Protein AF-A0A0G1XVC8-F1 (afdb_monomer)

Organism: NCBI:txid1618986

pLDDT: mean 87.15, std 9.68, range [51.72, 97.44]

Structure (mmCIF, N/CA/C/O backbone):
data_AF-A0A0G1XVC8-F1
#
_entry.id   AF-A0A0G1XVC8-F1
#
loop_
_atom_site.group_PDB
_atom_site.id
_atom_site.type_symbol
_atom_site.label_atom_id
_atom_site.label_alt_id
_atom_site.label_comp_id
_atom_site.label_asym_id
_atom_site.label_entity_id
_atom_site.label_seq_id
_atom_site.pdbx_PDB_ins_code
_atom_site.Cartn_x
_atom_site.Cartn_y
_atom_site.Cartn_z
_atom_site.occupancy
_atom_site.B_iso_or_equiv
_atom_site.auth_seq_id
_atom_site.auth_comp_id
_atom_site.auth_asym_id
_atom_site.auth_atom_id
_atom_site.pdbx_PDB_model_num
ATOM 1 N N . MET A 1 1 ? -41.788 -0.280 25.433 1.00 76.94 1 MET A N 1
ATOM 2 C CA . MET A 1 1 ? -40.653 -1.194 25.712 1.00 76.94 1 MET A CA 1
ATOM 3 C C . MET A 1 1 ? -39.813 -1.487 24.468 1.00 76.94 1 MET A C 1
ATOM 5 O O . MET A 1 1 ? -38.602 -1.348 24.555 1.00 76.94 1 MET A O 1
ATOM 9 N N . ALA A 1 2 ? -40.410 -1.803 23.311 1.00 86.81 2 ALA A N 1
ATOM 10 C CA . ALA A 1 2 ? -39.658 -2.108 22.084 1.00 86.81 2 ALA A CA 1
ATOM 11 C C . ALA A 1 2 ? -38.716 -0.979 21.599 1.00 86.81 2 ALA A C 1
ATOM 13 O O . ALA A 1 2 ? -37.582 -1.254 21.221 1.00 86.81 2 ALA A O 1
ATOM 14 N N . SER A 1 3 ? -39.138 0.288 21.669 1.00 89.56 3 SER A N 1
ATOM 15 C CA . SER A 1 3 ? -38.320 1.440 21.244 1.00 89.56 3 SER A CA 1
ATOM 16 C C . SER A 1 3 ? -37.049 1.632 22.078 1.00 89.56 3 SER A C 1
ATOM 18 O O . SER A 1 3 ? -35.993 1.941 21.534 1.00 89.56 3 SER A O 1
ATOM 20 N N . LEU A 1 4 ? -37.130 1.400 23.391 1.00 92.94 4 LEU A N 1
ATOM 21 C CA . LEU A 1 4 ? -35.986 1.511 24.297 1.00 92.94 4 LEU A CA 1
ATOM 22 C C . LEU A 1 4 ? -34.984 0.372 24.071 1.00 92.94 4 LEU A C 1
ATOM 24 O O . LEU A 1 4 ? -33.784 0.620 24.009 1.00 92.94 4 LEU A O 1
ATOM 28 N N . ALA A 1 5 ? -35.473 -0.854 23.865 1.00 93.44 5 ALA A N 1
ATOM 29 C CA . ALA A 1 5 ? -34.624 -1.994 23.523 1.00 93.44 5 ALA A CA 1
ATOM 30 C C . ALA A 1 5 ? -33.879 -1.776 22.194 1.00 93.44 5 ALA A C 1
ATOM 32 O O . ALA A 1 5 ? -32.680 -2.036 22.111 1.00 93.44 5 ALA A O 1
ATOM 33 N N . LEU A 1 6 ? -34.567 -1.236 21.181 1.00 95.06 6 LEU A N 1
ATOM 34 C CA . LEU A 1 6 ? -33.961 -0.914 19.888 1.00 95.06 6 LEU A CA 1
ATOM 35 C C . LEU A 1 6 ? -32.867 0.157 20.024 1.00 95.06 6 LEU A C 1
ATOM 37 O O . LEU A 1 6 ? -31.786 0.009 19.461 1.00 95.06 6 LEU A O 1
ATOM 41 N N . GLY A 1 7 ? -33.128 1.209 20.807 1.00 95.31 7 GLY A N 1
ATOM 42 C CA . GLY A 1 7 ? -32.154 2.270 21.060 1.00 95.31 7 GLY A CA 1
ATOM 43 C C . GLY A 1 7 ? -30.894 1.753 21.756 1.00 95.31 7 GLY A C 1
ATOM 44 O O . GLY A 1 7 ? -29.783 2.044 21.319 1.00 95.31 7 GLY A O 1
ATOM 45 N N . VAL A 1 8 ? -31.056 0.923 22.791 1.00 93.62 8 VAL A N 1
ATOM 46 C CA . VAL A 1 8 ? -29.924 0.293 23.488 1.00 93.62 8 VAL A CA 1
ATOM 47 C C . VAL A 1 8 ? -29.127 -0.602 22.538 1.00 93.62 8 VAL A C 1
ATOM 49 O O . VAL A 1 8 ? -27.903 -0.497 22.490 1.00 93.62 8 VAL A O 1
ATOM 52 N N . ALA A 1 9 ? -29.797 -1.433 21.734 1.00 93.00 9 ALA A N 1
ATOM 53 C CA . ALA A 1 9 ? -29.130 -2.288 20.754 1.00 93.00 9 ALA A CA 1
ATOM 54 C C . ALA A 1 9 ? -28.323 -1.476 19.725 1.00 93.00 9 ALA A C 1
ATOM 56 O O . ALA A 1 9 ? -27.189 -1.836 19.411 1.00 93.00 9 ALA A O 1
ATOM 57 N N . PHE A 1 10 ? -28.869 -0.353 19.250 1.00 94.81 10 PHE A N 1
ATOM 58 C CA . PHE A 1 10 ? -28.176 0.538 18.321 1.00 94.81 10 PHE A CA 1
ATOM 59 C C . PHE A 1 10 ? -26.918 1.162 18.940 1.00 94.81 10 PHE A C 1
ATOM 61 O O . PHE A 1 10 ? -25.859 1.159 18.315 1.00 94.81 10 PHE A O 1
ATOM 68 N N . VAL A 1 11 ? -27.000 1.642 20.186 1.00 92.69 11 VAL A N 1
ATOM 69 C CA . VAL A 1 11 ? -25.840 2.204 20.899 1.00 92.69 11 VAL A CA 1
ATOM 70 C C . VAL A 1 11 ? -24.762 1.142 21.114 1.00 92.69 11 VAL A C 1
ATOM 72 O O . VAL A 1 11 ? -23.591 1.400 20.844 1.00 92.69 11 VAL A O 1
ATOM 75 N N . LEU A 1 12 ? -25.141 -0.067 21.540 1.00 91.81 12 LEU A N 1
ATOM 76 C CA . LEU A 1 12 ? -24.198 -1.176 21.706 1.00 91.81 12 LEU A CA 1
ATOM 77 C C . LEU A 1 12 ? -23.519 -1.543 20.379 1.00 91.81 12 LEU A C 1
ATOM 79 O O . LEU A 1 12 ? -22.305 -1.744 20.346 1.00 91.81 12 LEU A O 1
ATOM 83 N N . TRP A 1 13 ? -24.273 -1.570 19.278 1.00 92.50 13 TRP A N 1
ATOM 84 C CA . TRP A 1 13 ? -23.734 -1.810 17.938 1.00 92.50 13 TRP A CA 1
ATOM 85 C C . TRP A 1 13 ? -22.768 -0.706 17.480 1.00 92.50 13 TRP A C 1
ATOM 87 O O . TRP A 1 13 ? -21.710 -1.005 16.917 1.00 92.50 13 TRP A O 1
ATOM 97 N N . ALA A 1 14 ? -23.086 0.561 17.759 1.00 89.56 14 ALA A N 1
ATOM 98 C CA . ALA A 1 14 ? -22.220 1.694 17.444 1.00 89.56 14 ALA A CA 1
ATOM 99 C C . ALA A 1 14 ? -20.913 1.646 18.255 1.00 89.56 14 ALA A C 1
ATOM 101 O O . ALA A 1 14 ? -19.829 1.731 17.676 1.00 89.56 14 ALA A O 1
ATOM 102 N N . LEU A 1 15 ? -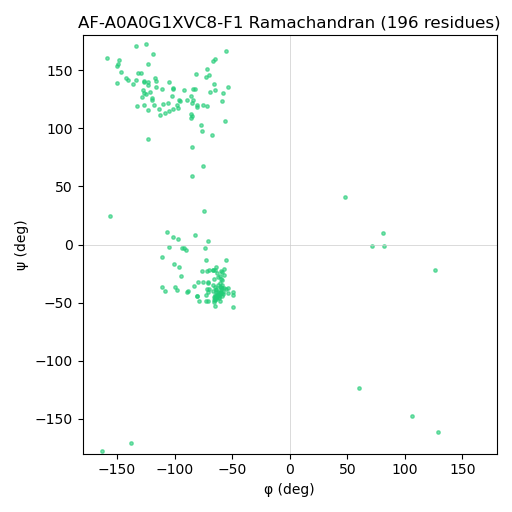20.997 1.421 19.572 1.00 88.75 15 LEU A N 1
ATOM 103 C CA . LEU A 1 15 ? -19.827 1.277 20.448 1.00 88.75 15 LEU A CA 1
ATOM 104 C C . LEU A 1 15 ? -18.945 0.098 20.023 1.00 88.75 15 LEU A C 1
ATOM 106 O O . LEU A 1 15 ? -17.725 0.237 19.957 1.00 88.75 15 LEU A O 1
ATOM 110 N N . TRP A 1 16 ? -19.551 -1.040 19.672 1.00 87.38 16 TRP A N 1
ATOM 111 C CA . TRP A 1 16 ? -18.834 -2.200 19.141 1.00 87.38 16 TRP A CA 1
ATOM 112 C C . TRP A 1 16 ? -18.110 -1.876 17.828 1.00 87.38 16 TRP A C 1
ATOM 114 O O . TRP A 1 16 ? -16.960 -2.268 17.628 1.00 87.38 16 TRP A O 1
ATOM 124 N N . SER A 1 17 ? -18.772 -1.152 16.923 1.00 86.19 17 SER A N 1
ATOM 125 C CA . SER A 1 17 ? -18.200 -0.773 15.627 1.00 86.19 17 SER A CA 1
ATOM 126 C C . SER A 1 17 ? -17.008 0.167 15.791 1.00 86.19 17 SER A C 1
ATOM 128 O O . SER A 1 17 ? -15.970 -0.074 15.181 1.00 86.19 17 SER A O 1
ATOM 130 N N . VAL A 1 18 ? -17.115 1.167 16.673 1.00 87.19 18 VAL A N 1
ATOM 131 C CA . VAL A 1 18 ? -16.007 2.074 17.011 1.00 87.19 18 VAL A CA 1
ATOM 132 C C . VAL A 1 18 ? -14.861 1.311 17.679 1.00 87.19 18 VAL A C 1
ATOM 134 O O . VAL A 1 18 ? -13.717 1.443 17.247 1.00 87.19 18 VAL A O 1
ATOM 137 N N . ALA A 1 19 ? -15.142 0.453 18.664 1.00 86.50 19 ALA A N 1
ATOM 138 C CA . ALA A 1 19 ? -14.111 -0.337 19.341 1.00 86.50 19 ALA A CA 1
ATOM 139 C C . ALA A 1 19 ? -13.328 -1.244 18.374 1.00 86.50 19 ALA A C 1
ATOM 141 O O . ALA A 1 19 ? -12.114 -1.385 18.514 1.00 86.50 19 ALA A O 1
ATOM 142 N N . ALA A 1 20 ? -13.998 -1.817 17.369 1.00 85.88 20 ALA A N 1
ATOM 143 C CA . ALA A 1 20 ? -13.371 -2.692 16.377 1.00 85.88 20 ALA A CA 1
ATOM 144 C C . ALA A 1 20 ? -12.357 -1.972 15.463 1.00 85.88 20 ALA A C 1
ATOM 146 O O . ALA A 1 20 ? -11.477 -2.626 14.906 1.00 85.88 20 ALA A O 1
ATOM 147 N N . THR A 1 21 ? -12.451 -0.645 15.316 1.00 85.81 21 THR A N 1
ATOM 148 C CA . THR A 1 21 ? -11.480 0.143 14.528 1.00 85.81 21 THR A CA 1
ATOM 149 C C . THR A 1 21 ? -10.147 0.360 15.246 1.00 85.81 21 THR A C 1
ATOM 151 O O . THR A 1 21 ? -9.138 0.612 14.592 1.00 85.81 21 THR A O 1
ATOM 154 N N . GLY A 1 22 ? -10.122 0.263 16.580 1.00 85.62 22 GLY A N 1
ATOM 155 C CA . GLY A 1 22 ? -8.926 0.500 17.394 1.00 85.62 22 GLY A CA 1
ATOM 156 C C . GLY A 1 22 ? -8.606 1.967 17.699 1.00 85.62 22 GLY A C 1
ATOM 157 O O . GLY A 1 22 ? -7.657 2.211 18.439 1.00 85.62 22 GLY A O 1
ATOM 158 N N . PHE A 1 23 ? -9.387 2.936 17.200 1.00 86.88 23 PHE A N 1
ATOM 159 C CA . PHE A 1 23 ? -9.173 4.363 17.501 1.00 86.88 23 PHE A CA 1
ATOM 160 C C . PHE A 1 23 ? -9.526 4.742 18.943 1.00 86.88 23 PHE A C 1
ATOM 162 O O . PHE A 1 23 ? -8.896 5.617 19.527 1.00 86.88 23 PHE A O 1
ATOM 169 N N . VAL A 1 24 ? -10.531 4.087 19.532 1.00 86.81 24 VAL A N 1
ATOM 170 C CA . VAL A 1 24 ? -10.987 4.360 20.902 1.00 86.81 24 VAL A CA 1
ATOM 171 C C . VAL A 1 24 ? -10.949 3.072 21.713 1.00 86.81 24 VAL A C 1
ATOM 173 O O . VAL A 1 24 ? -11.500 2.047 21.304 1.00 86.81 24 VAL A O 1
ATOM 176 N N . ARG A 1 25 ? -10.317 3.126 22.890 1.00 84.44 25 ARG A N 1
ATOM 177 C CA . ARG A 1 25 ? -10.312 2.014 23.845 1.00 84.44 25 ARG A CA 1
ATOM 178 C C . ARG A 1 25 ? -11.569 2.065 24.709 1.00 84.44 25 ARG A C 1
ATOM 180 O O . ARG A 1 25 ? -11.705 2.938 25.560 1.00 84.44 25 ARG A O 1
ATOM 187 N N . ILE A 1 26 ? -12.463 1.100 24.514 1.00 85.00 26 ILE A N 1
ATOM 188 C CA . ILE A 1 26 ? -13.642 0.883 25.352 1.00 85.00 26 ILE A CA 1
ATOM 189 C C . ILE A 1 26 ? -13.389 -0.387 26.176 1.00 85.00 26 ILE A C 1
ATOM 191 O O . ILE A 1 26 ? -13.319 -1.463 25.583 1.00 85.00 26 ILE A O 1
ATOM 195 N N . PRO A 1 27 ? -13.254 -0.309 27.514 1.00 79.81 27 PRO A N 1
ATOM 196 C CA . PRO A 1 27 ? -12.686 -1.381 28.343 1.00 79.81 27 PRO A CA 1
ATOM 197 C C . PRO A 1 27 ? -13.254 -2.787 28.101 1.00 79.81 27 PRO A C 1
ATOM 199 O O . PRO A 1 27 ? -12.499 -3.751 28.043 1.00 79.81 27 PRO A O 1
ATOM 202 N N . VAL A 1 28 ? -14.571 -2.908 27.916 1.00 84.19 28 VAL A N 1
ATOM 203 C CA . VAL A 1 28 ? -15.239 -4.206 27.721 1.00 84.19 28 VAL A CA 1
ATOM 204 C C . VAL A 1 28 ? -15.270 -4.622 26.246 1.00 84.19 28 VAL A C 1
ATOM 206 O O . VAL A 1 28 ? -15.053 -5.786 25.921 1.00 84.19 28 VAL A O 1
ATOM 209 N N . PHE A 1 29 ? -15.514 -3.682 25.330 1.00 81.75 29 PHE A N 1
ATOM 210 C CA . PHE A 1 29 ? -15.697 -3.999 23.910 1.00 81.75 29 PHE A CA 1
ATOM 211 C C . PHE A 1 29 ? -14.385 -4.145 23.150 1.00 81.75 29 PHE A C 1
ATOM 213 O O . PHE A 1 29 ? -14.291 -5.002 22.278 1.00 81.75 29 PHE A O 1
ATOM 220 N N . SER A 1 30 ? -13.359 -3.359 23.477 1.00 79.88 30 SER A N 1
ATOM 221 C CA . SER A 1 30 ? -12.073 -3.433 22.783 1.00 79.88 30 SER A CA 1
ATOM 222 C C . SER A 1 30 ? -11.400 -4.787 22.992 1.00 79.88 30 SER A C 1
ATOM 224 O O . SER A 1 30 ? -10.893 -5.342 22.030 1.00 79.88 30 SER A O 1
ATOM 226 N N . ALA A 1 31 ? -11.467 -5.379 24.188 1.00 82.81 31 ALA A N 1
ATOM 227 C CA . ALA A 1 31 ? -10.874 -6.697 24.436 1.00 82.81 31 ALA A CA 1
ATOM 228 C C . ALA A 1 31 ? -11.493 -7.821 23.578 1.00 82.81 31 ALA A C 1
ATOM 230 O O . ALA A 1 31 ? -10.823 -8.803 23.274 1.00 82.81 31 ALA A O 1
ATOM 231 N N . LEU A 1 32 ? -12.764 -7.678 23.185 1.00 85.19 32 LEU A N 1
ATOM 232 C CA . LEU A 1 32 ? -13.502 -8.690 22.425 1.00 85.19 32 LEU A CA 1
ATOM 233 C C . LEU A 1 32 ? -13.522 -8.412 20.917 1.00 85.19 32 LEU A C 1
ATOM 235 O O . LEU A 1 32 ? -13.448 -9.338 20.112 1.00 85.19 32 LEU A O 1
ATOM 239 N N . ALA A 1 33 ? -13.666 -7.145 20.531 1.00 83.62 33 ALA A N 1
ATOM 240 C CA . ALA A 1 33 ? -13.895 -6.740 19.148 1.00 83.62 33 ALA A CA 1
ATOM 241 C C . ALA A 1 33 ? -12.605 -6.371 18.406 1.00 83.62 33 ALA A C 1
ATOM 243 O O . ALA A 1 33 ? -12.551 -6.471 17.177 1.00 83.62 33 ALA A O 1
ATOM 244 N N . PHE A 1 34 ? -11.581 -5.913 19.130 1.00 87.25 34 PHE A N 1
ATOM 245 C CA . PHE A 1 34 ? -10.353 -5.423 18.526 1.00 87.25 34 PHE A CA 1
ATOM 246 C C . PHE A 1 34 ? -9.318 -6.539 18.392 1.00 87.25 34 PHE A C 1
ATOM 248 O O . PHE A 1 34 ? -9.029 -7.275 19.333 1.00 87.25 34 PHE A O 1
ATOM 255 N N . ARG A 1 35 ? -8.719 -6.625 17.205 1.00 87.25 35 ARG A N 1
ATOM 256 C CA . ARG A 1 35 ? -7.502 -7.393 16.951 1.00 87.25 35 ARG A CA 1
ATOM 257 C C . ARG A 1 35 ? -6.514 -6.447 16.303 1.00 87.25 35 ARG A C 1
ATOM 259 O O . ARG A 1 35 ? -6.887 -5.756 15.354 1.00 87.25 35 ARG A O 1
ATOM 266 N N . GLN A 1 36 ? -5.293 -6.417 16.828 1.00 89.94 36 GLN A N 1
ATOM 267 C CA . GLN A 1 36 ? -4.245 -5.589 16.256 1.00 89.94 36 GLN A CA 1
ATOM 268 C C . GLN A 1 36 ? -4.031 -6.017 14.801 1.00 89.94 36 GLN A C 1
ATOM 270 O O . GLN A 1 36 ? -3.823 -7.209 14.557 1.00 89.94 36 GLN A O 1
ATOM 275 N N . PRO A 1 37 ? -4.158 -5.093 13.837 1.00 92.56 37 PRO A N 1
ATOM 276 C CA . PRO A 1 37 ? -3.892 -5.425 12.454 1.00 92.56 37 PRO A CA 1
ATOM 277 C C . PRO A 1 37 ? -2.406 -5.741 12.307 1.00 92.56 37 PRO A C 1
ATOM 279 O O . PRO A 1 37 ? -1.550 -5.069 12.884 1.00 92.56 37 PRO A O 1
ATOM 282 N N . ALA A 1 38 ? -2.132 -6.775 11.532 1.00 93.94 38 ALA A N 1
ATOM 283 C CA . ALA A 1 38 ? -0.803 -7.164 11.112 1.00 93.94 38 ALA A CA 1
ATOM 284 C C . ALA A 1 38 ? -0.844 -7.328 9.590 1.00 93.94 38 ALA A C 1
ATOM 286 O O . ALA A 1 38 ? -1.902 -7.700 9.070 1.00 93.94 38 ALA A O 1
ATOM 287 N N . PRO A 1 39 ? 0.258 -7.031 8.890 1.00 94.25 39 PRO A N 1
ATOM 288 C CA . PRO A 1 39 ? 0.349 -7.335 7.473 1.00 94.25 39 PRO A CA 1
ATOM 289 C C . PRO A 1 39 ? 0.314 -8.848 7.239 1.00 94.25 39 PRO A C 1
ATOM 291 O O . PRO A 1 39 ? 0.651 -9.624 8.141 1.00 94.25 39 PRO A O 1
ATOM 294 N N . THR A 1 40 ? -0.030 -9.262 6.022 1.00 94.00 40 THR A N 1
ATOM 295 C CA . THR A 1 40 ? -0.063 -10.681 5.635 1.00 94.00 40 THR A CA 1
ATOM 296 C C . THR A 1 40 ? 1.292 -11.362 5.840 1.00 94.00 40 THR A C 1
ATOM 298 O O . THR A 1 40 ? 1.361 -12.504 6.296 1.00 94.00 40 THR A O 1
ATOM 301 N N . ARG A 1 41 ? 2.389 -10.647 5.567 1.00 94.94 41 ARG A N 1
ATOM 302 C CA . ARG A 1 41 ? 3.758 -11.053 5.915 1.00 94.94 41 ARG A CA 1
ATOM 303 C C . ARG A 1 41 ? 4.625 -9.839 6.207 1.00 94.94 41 ARG A C 1
ATOM 305 O O . ARG A 1 41 ? 4.302 -8.739 5.778 1.00 94.94 41 ARG A O 1
ATOM 312 N N . ILE A 1 42 ? 5.725 -10.023 6.929 1.00 95.44 42 ILE A N 1
ATOM 313 C CA . ILE A 1 42 ? 6.690 -8.948 7.189 1.00 95.44 42 ILE A CA 1
ATOM 314 C C . ILE A 1 42 ? 7.672 -8.886 6.020 1.00 95.44 42 ILE A C 1
ATOM 316 O O . ILE A 1 42 ? 8.265 -9.906 5.676 1.00 95.44 42 ILE A O 1
ATOM 320 N N . VAL A 1 43 ? 7.846 -7.696 5.444 1.00 93.94 43 VAL A N 1
ATOM 321 C CA . VAL A 1 43 ? 8.830 -7.444 4.386 1.00 93.94 43 VAL A CA 1
ATOM 322 C C . VAL A 1 43 ? 10.042 -6.757 5.005 1.00 93.94 43 VAL A C 1
ATOM 324 O O . VAL A 1 43 ? 9.954 -5.646 5.542 1.00 93.94 43 VAL A O 1
ATOM 327 N N . GLU A 1 44 ? 11.193 -7.421 4.949 1.00 89.62 44 GLU A N 1
ATOM 328 C CA . GLU A 1 44 ? 12.455 -6.828 5.377 1.00 89.62 44 GLU A CA 1
ATOM 329 C C . GLU A 1 44 ? 12.943 -5.877 4.285 1.00 89.62 44 GLU A C 1
ATOM 331 O O . GLU A 1 44 ? 13.477 -6.306 3.267 1.00 89.62 44 GLU A O 1
ATOM 336 N N . SER A 1 45 ? 12.778 -4.563 4.477 1.00 75.88 45 SER A N 1
ATOM 337 C CA . SER A 1 45 ? 13.433 -3.603 3.588 1.00 75.88 45 SER A CA 1
ATOM 338 C C . SER A 1 45 ? 14.940 -3.696 3.823 1.00 75.88 45 SER A C 1
ATOM 340 O O . SER A 1 45 ? 15.477 -3.077 4.748 1.00 75.88 45 SER A O 1
ATOM 342 N N . GLY A 1 46 ? 15.625 -4.508 3.022 1.00 71.31 46 GLY A N 1
ATOM 343 C CA . GLY A 1 46 ? 17.078 -4.506 2.977 1.00 71.31 46 GLY A CA 1
ATOM 344 C C . GLY A 1 46 ? 17.603 -3.098 2.682 1.00 71.31 46 GLY A C 1
ATOM 345 O O . GLY A 1 46 ? 16.866 -2.206 2.255 1.00 71.31 46 GLY A O 1
ATOM 346 N N . ASN A 1 47 ? 18.901 -2.886 2.885 1.00 69.56 47 ASN A N 1
ATOM 347 C CA . ASN A 1 47 ? 19.558 -1.630 2.525 1.00 69.56 47 ASN A CA 1
ATOM 348 C C . ASN A 1 47 ? 19.741 -1.580 0.994 1.00 69.56 47 ASN A C 1
ATOM 350 O O . ASN A 1 47 ? 20.847 -1.744 0.474 1.00 69.56 47 ASN A O 1
ATOM 354 N N . ILE A 1 48 ? 18.631 -1.483 0.258 1.00 75.06 48 ILE A N 1
ATOM 355 C CA . ILE A 1 48 ? 18.630 -1.530 -1.200 1.00 75.06 48 ILE A CA 1
ATOM 356 C C . ILE A 1 48 ? 19.024 -0.156 -1.715 1.00 75.06 48 ILE A C 1
ATOM 358 O O . ILE A 1 48 ? 18.347 0.845 -1.487 1.00 75.06 48 ILE A O 1
ATOM 362 N N . ASN A 1 49 ? 20.144 -0.116 -2.428 1.00 77.69 49 ASN A N 1
ATOM 363 C CA . ASN A 1 49 ? 20.528 1.057 -3.188 1.00 77.69 49 ASN A CA 1
ATOM 364 C C . ASN A 1 49 ? 19.662 1.102 -4.453 1.00 77.69 49 ASN A C 1
ATOM 366 O O . ASN A 1 49 ? 19.958 0.402 -5.422 1.00 77.69 49 ASN A O 1
ATOM 370 N N . LEU A 1 50 ? 18.589 1.897 -4.401 1.00 70.75 50 LEU A N 1
ATOM 371 C CA . LEU A 1 50 ? 17.620 2.055 -5.487 1.00 70.75 50 LEU A CA 1
ATOM 372 C C . LEU A 1 50 ? 18.317 2.335 -6.828 1.00 70.75 50 LEU A C 1
ATOM 374 O O . LEU A 1 50 ? 18.020 1.683 -7.822 1.00 70.75 50 LEU A O 1
ATOM 378 N N . ASN A 1 51 ? 19.323 3.214 -6.817 1.00 71.50 51 ASN A N 1
ATOM 379 C CA . ASN A 1 51 ? 20.056 3.616 -8.016 1.00 71.50 51 ASN A CA 1
ATOM 380 C C . ASN A 1 51 ? 20.785 2.432 -8.662 1.00 71.50 51 ASN A C 1
ATOM 382 O O . ASN A 1 51 ? 20.730 2.277 -9.873 1.00 71.50 51 ASN A O 1
ATOM 386 N N . ARG A 1 52 ? 21.400 1.538 -7.872 1.00 75.94 52 ARG A N 1
ATOM 387 C CA . ARG A 1 52 ? 22.056 0.337 -8.430 1.00 75.94 52 ARG A CA 1
ATOM 388 C C . ARG A 1 52 ? 21.066 -0.637 -9.055 1.00 75.94 52 ARG A C 1
ATOM 390 O O . ARG A 1 52 ? 21.408 -1.328 -10.008 1.00 75.94 52 ARG A O 1
ATOM 397 N N . TRP A 1 53 ? 19.874 -0.747 -8.474 1.00 74.94 53 TRP A N 1
ATOM 398 C CA . TRP A 1 53 ? 18.840 -1.622 -9.013 1.00 74.94 53 TRP A CA 1
ATOM 399 C C . TRP A 1 53 ? 18.294 -1.069 -10.340 1.00 74.94 53 TRP A C 1
ATOM 401 O O . TRP A 1 53 ? 18.129 -1.836 -11.284 1.00 74.94 53 TRP A O 1
ATOM 411 N N . ILE A 1 54 ? 18.141 0.255 -10.447 1.00 68.56 54 ILE A N 1
ATOM 412 C CA . ILE A 1 54 ? 17.781 0.943 -11.698 1.00 68.56 54 ILE A CA 1
ATOM 413 C C . ILE A 1 54 ? 18.894 0.789 -12.749 1.00 68.56 54 ILE A C 1
ATOM 415 O O . ILE A 1 54 ? 18.624 0.428 -13.890 1.00 68.56 54 ILE A O 1
ATOM 419 N N . GLU A 1 55 ? 20.163 0.971 -12.375 1.00 71.06 55 GLU A N 1
ATOM 420 C CA . GLU A 1 55 ? 21.308 0.808 -13.288 1.00 71.06 55 GLU A CA 1
ATOM 421 C C . GLU A 1 55 ? 21.411 -0.613 -13.869 1.00 71.06 55 GLU A C 1
ATOM 423 O O . GLU A 1 55 ? 21.748 -0.781 -15.041 1.00 71.06 55 GLU A O 1
ATOM 428 N N . ALA A 1 56 ? 21.083 -1.644 -13.081 1.00 69.56 56 ALA A N 1
ATOM 429 C CA . ALA A 1 56 ? 21.094 -3.035 -13.540 1.00 69.56 56 ALA A CA 1
ATOM 430 C C . ALA A 1 56 ? 20.062 -3.317 -14.651 1.00 69.56 56 ALA A C 1
ATOM 432 O O . ALA A 1 56 ? 20.202 -4.295 -15.386 1.00 69.56 56 ALA A O 1
ATOM 433 N N . PHE A 1 57 ? 19.047 -2.463 -14.790 1.00 66.56 57 PHE A N 1
ATOM 434 C CA . PHE A 1 57 ? 17.988 -2.598 -15.783 1.00 66.56 57 PHE A CA 1
ATOM 435 C C . PHE A 1 57 ? 18.402 -2.121 -17.185 1.00 66.56 57 PHE A C 1
ATOM 437 O O . PHE A 1 57 ? 17.979 -2.700 -18.184 1.00 66.56 57 PHE A O 1
ATOM 444 N N . GLY A 1 58 ? 19.280 -1.117 -17.282 1.00 60.88 58 GLY A N 1
ATOM 445 C CA . GLY A 1 58 ? 19.660 -0.470 -18.550 1.00 60.88 58 GLY A CA 1
ATOM 446 C C . GLY A 1 58 ? 20.531 -1.305 -19.504 1.00 60.88 58 GLY A C 1
ATOM 447 O O . GLY A 1 58 ? 20.959 -0.800 -20.537 1.00 60.88 58 GLY A O 1
ATOM 448 N N . GLY A 1 59 ? 20.834 -2.568 -19.177 1.00 59.56 59 GLY A N 1
ATOM 449 C CA . GLY A 1 59 ? 21.790 -3.403 -19.920 1.00 59.56 59 GLY A CA 1
ATOM 450 C C . GLY A 1 59 ? 21.213 -4.289 -21.037 1.00 59.56 59 GLY A C 1
ATOM 451 O O . GLY A 1 59 ? 21.979 -4.994 -21.695 1.00 59.56 59 GLY A O 1
ATOM 452 N N . GLY A 1 60 ? 19.891 -4.320 -21.242 1.00 60.16 60 GLY A N 1
ATOM 453 C CA . GLY A 1 60 ? 19.233 -5.243 -22.179 1.00 60.16 60 GLY A CA 1
ATOM 454 C C . GLY A 1 60 ? 18.931 -4.638 -23.556 1.00 60.16 60 GLY A C 1
ATOM 455 O O . GLY A 1 60 ? 18.109 -3.738 -23.668 1.00 60.16 60 GLY A O 1
ATOM 456 N N . ILE A 1 61 ? 19.528 -5.175 -24.629 1.00 59.16 61 ILE A N 1
ATOM 457 C CA . ILE A 1 61 ? 19.281 -4.765 -26.030 1.00 59.16 61 ILE A CA 1
ATOM 458 C C . ILE A 1 61 ? 18.055 -5.509 -26.599 1.00 59.16 61 ILE A C 1
ATOM 460 O O . ILE A 1 61 ? 18.156 -6.262 -27.570 1.00 59.16 61 ILE A O 1
ATOM 464 N N . SER A 1 62 ? 16.884 -5.359 -25.982 1.00 71.69 62 SER A N 1
ATOM 465 C CA . SER A 1 62 ? 15.628 -5.892 -26.524 1.00 71.69 62 SER A CA 1
ATOM 466 C C . SER A 1 62 ? 14.578 -4.797 -26.626 1.00 71.69 62 SER A C 1
ATOM 468 O O . SER A 1 62 ? 14.443 -3.976 -25.732 1.00 71.69 62 SER A O 1
ATOM 470 N N . SER A 1 63 ? 13.800 -4.799 -27.712 1.00 82.50 63 SER A N 1
ATOM 471 C CA . SER A 1 63 ? 12.705 -3.835 -27.919 1.00 82.50 63 SER A CA 1
ATOM 472 C C . SER A 1 63 ? 11.637 -3.901 -26.825 1.00 82.50 63 SER A C 1
ATOM 474 O O . SER A 1 63 ? 10.928 -2.926 -26.599 1.00 82.50 63 SER A O 1
ATOM 476 N N . ARG A 1 64 ? 11.536 -5.042 -26.137 1.00 86.19 64 ARG A N 1
ATOM 477 C CA . ARG A 1 64 ? 10.710 -5.237 -24.949 1.00 86.19 64 ARG A CA 1
ATOM 478 C C . ARG A 1 64 ? 11.569 -5.258 -23.709 1.00 86.19 64 ARG A C 1
ATOM 480 O O . ARG A 1 64 ? 12.615 -5.911 -23.701 1.00 86.19 64 ARG A O 1
ATOM 487 N N . VAL A 1 65 ? 11.072 -4.627 -22.658 1.00 85.94 65 VAL A N 1
ATOM 488 C CA . VAL A 1 65 ? 11.713 -4.640 -21.351 1.00 85.94 65 VAL A CA 1
ATOM 489 C C . VAL A 1 65 ? 10.731 -5.172 -20.318 1.00 85.94 65 VAL A C 1
ATOM 491 O O . VAL A 1 65 ? 9.543 -4.861 -20.358 1.00 85.94 65 VAL A O 1
ATOM 494 N N . SER A 1 66 ? 11.229 -6.025 -19.428 1.00 88.06 66 SER A N 1
ATOM 495 C CA . SER A 1 66 ? 10.472 -6.603 -18.322 1.00 88.06 66 SER A CA 1
ATOM 496 C C . SER A 1 66 ? 11.230 -6.329 -17.041 1.00 88.06 66 SER A C 1
ATOM 498 O O . SER A 1 66 ? 12.370 -6.762 -16.878 1.00 88.06 66 SER A O 1
ATOM 500 N N . LEU A 1 67 ? 10.581 -5.618 -16.138 1.00 87.44 67 LEU A N 1
ATOM 501 C CA . LEU A 1 67 ? 11.088 -5.246 -14.837 1.00 87.44 67 LEU A CA 1
ATOM 502 C C . LEU A 1 67 ? 10.325 -5.998 -13.765 1.00 87.44 67 LEU A C 1
ATOM 504 O O . LEU A 1 67 ? 9.101 -5.973 -13.759 1.00 87.44 67 LEU A O 1
ATOM 508 N N . THR A 1 68 ? 11.031 -6.563 -12.798 1.00 90.88 68 THR A N 1
ATOM 509 C CA . THR A 1 68 ? 10.409 -7.081 -11.579 1.00 90.88 68 THR A CA 1
ATOM 510 C C . THR A 1 68 ? 10.859 -6.230 -10.406 1.00 90.88 68 THR A C 1
ATOM 512 O O . THR A 1 68 ? 12.035 -6.273 -10.054 1.00 90.88 68 THR A O 1
ATOM 515 N N . VAL A 1 69 ? 9.939 -5.460 -9.818 1.00 91.62 69 VAL A N 1
ATOM 516 C CA . VAL A 1 69 ? 10.150 -4.660 -8.604 1.00 91.62 69 VAL A CA 1
ATOM 517 C C . VAL A 1 69 ? 9.897 -5.537 -7.375 1.00 91.62 69 VAL A C 1
ATOM 519 O O . VAL A 1 69 ? 8.736 -5.864 -7.106 1.00 91.62 69 VAL A O 1
ATOM 522 N N . PRO A 1 70 ? 10.935 -5.913 -6.610 1.00 93.38 70 PRO A N 1
ATOM 523 C CA . PRO A 1 70 ? 10.765 -6.731 -5.413 1.00 93.38 70 PRO A CA 1
ATOM 524 C C . PRO A 1 70 ? 9.994 -5.990 -4.310 1.00 93.38 70 PRO A C 1
ATOM 526 O O . PRO A 1 70 ? 9.970 -4.754 -4.263 1.00 93.38 70 PRO A O 1
ATOM 529 N N . GLU A 1 71 ? 9.396 -6.734 -3.380 1.00 95.19 71 GLU A N 1
ATOM 530 C CA . GLU A 1 71 ? 8.621 -6.177 -2.256 1.00 95.19 71 GLU A CA 1
ATOM 531 C C . GLU A 1 71 ? 9.444 -5.239 -1.382 1.00 95.19 71 GLU A C 1
ATOM 533 O O . GLU A 1 71 ? 8.944 -4.237 -0.868 1.00 95.19 71 GLU A O 1
ATOM 538 N N . GLU A 1 72 ? 10.725 -5.555 -1.221 1.00 94.38 72 GLU A N 1
ATOM 539 C CA . GLU A 1 72 ? 11.665 -4.793 -0.419 1.00 94.38 72 GLU A CA 1
ATOM 540 C C . GLU A 1 72 ? 11.892 -3.404 -1.021 1.00 94.38 72 GLU A C 1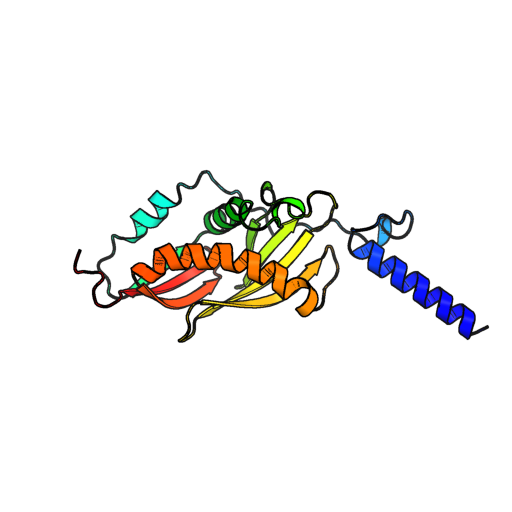
ATOM 542 O O . GLU A 1 72 ? 11.992 -2.423 -0.283 1.00 94.38 72 GLU A O 1
ATOM 547 N N . VAL A 1 73 ? 11.912 -3.311 -2.357 1.00 91.94 73 VAL A N 1
ATOM 548 C CA . VAL A 1 73 ? 12.023 -2.044 -3.092 1.00 91.94 73 VAL A CA 1
ATOM 549 C C . VAL A 1 73 ? 10.732 -1.247 -2.967 1.00 91.94 73 VAL A C 1
ATOM 551 O O . VAL A 1 73 ? 10.780 -0.077 -2.593 1.00 91.94 73 VAL A O 1
ATOM 554 N N . LEU A 1 74 ? 9.575 -1.876 -3.199 1.00 92.88 74 LEU A N 1
ATOM 555 C CA . LEU A 1 74 ? 8.264 -1.230 -3.038 1.00 92.88 74 LEU A CA 1
ATOM 556 C C . LEU A 1 74 ? 8.069 -0.696 -1.614 1.00 92.88 74 LEU A C 1
ATOM 558 O O . LEU A 1 74 ? 7.620 0.432 -1.409 1.00 92.88 74 LEU A O 1
ATOM 562 N N . THR A 1 75 ? 8.466 -1.490 -0.620 1.00 94.38 75 THR A N 1
ATOM 563 C CA . THR A 1 75 ? 8.445 -1.097 0.787 1.00 94.38 75 THR A CA 1
ATOM 564 C C . THR A 1 75 ? 9.408 0.056 1.045 1.00 94.38 75 THR A C 1
ATOM 566 O O . THR A 1 75 ? 9.008 1.033 1.668 1.00 94.38 75 THR A O 1
ATOM 569 N N . ALA A 1 76 ? 10.646 0.008 0.547 1.00 91.25 76 ALA A N 1
ATOM 570 C CA . ALA A 1 76 ? 11.594 1.111 0.707 1.00 91.25 76 ALA A CA 1
ATOM 571 C C . ALA A 1 76 ? 11.072 2.423 0.090 1.00 91.25 76 ALA A C 1
ATOM 573 O O . ALA A 1 76 ? 11.167 3.478 0.723 1.00 91.25 76 ALA A O 1
ATOM 574 N N . LEU A 1 77 ? 10.455 2.355 -1.095 1.00 90.12 77 LEU A N 1
ATOM 575 C CA . LEU A 1 77 ? 9.812 3.497 -1.749 1.00 90.12 77 LEU A CA 1
ATOM 576 C C . LEU A 1 77 ? 8.684 4.067 -0.884 1.00 90.12 77 LEU A C 1
ATOM 578 O O . LEU A 1 77 ? 8.683 5.266 -0.602 1.00 90.12 77 LEU A O 1
ATOM 582 N N . LEU A 1 78 ? 7.793 3.211 -0.378 1.00 92.50 78 LEU A N 1
ATOM 583 C CA . LEU A 1 78 ? 6.717 3.624 0.522 1.00 92.50 78 LEU A CA 1
ATOM 584 C C . LEU A 1 78 ? 7.253 4.293 1.795 1.00 92.50 78 LEU A C 1
ATOM 586 O O . LEU A 1 78 ? 6.747 5.332 2.203 1.00 92.50 78 LEU A O 1
ATOM 590 N N . ARG A 1 79 ? 8.294 3.735 2.420 1.00 91.88 79 ARG A N 1
ATOM 591 C CA . ARG A 1 79 ? 8.896 4.314 3.635 1.00 91.88 79 ARG A CA 1
ATOM 592 C C . ARG A 1 79 ? 9.559 5.664 3.370 1.00 91.88 79 ARG A C 1
ATOM 594 O O . ARG A 1 79 ? 9.581 6.513 4.254 1.00 91.88 79 ARG A O 1
ATOM 601 N N . SER A 1 80 ? 10.068 5.880 2.157 1.00 87.31 80 SER A N 1
ATOM 602 C CA . SER A 1 80 ? 10.657 7.161 1.752 1.00 87.31 80 SER A CA 1
ATOM 603 C C . SER A 1 80 ? 9.625 8.276 1.530 1.00 87.31 80 SER A C 1
ATOM 605 O O . SER A 1 80 ? 9.995 9.446 1.480 1.00 87.31 80 SER A O 1
ATOM 607 N N . ALA A 1 81 ? 8.334 7.933 1.449 1.00 81.94 81 ALA A N 1
ATOM 608 C CA . ALA A 1 81 ? 7.233 8.872 1.242 1.00 81.94 81 ALA A CA 1
ATOM 609 C C . ALA A 1 81 ? 6.887 9.728 2.483 1.00 81.94 81 ALA A C 1
ATOM 611 O O . ALA A 1 81 ? 6.045 10.617 2.388 1.00 81.94 81 ALA A O 1
ATOM 612 N N . ASP A 1 82 ? 7.548 9.503 3.628 1.00 73.44 82 ASP A N 1
ATOM 613 C CA . ASP A 1 82 ? 7.293 10.146 4.936 1.00 73.44 82 ASP A CA 1
ATOM 614 C C . ASP A 1 82 ? 7.344 11.692 4.914 1.00 73.44 82 ASP A C 1
ATOM 616 O O . ASP A 1 82 ? 6.906 12.357 5.848 1.00 73.44 82 ASP A O 1
ATOM 620 N N . SER A 1 83 ? 7.860 12.299 3.840 1.00 62.81 83 SER A N 1
ATOM 621 C CA . SER A 1 83 ? 8.234 13.720 3.819 1.00 62.81 83 SER A CA 1
ATOM 622 C C . SER A 1 83 ? 7.239 14.672 3.145 1.00 62.81 83 SER A C 1
ATOM 624 O O . SER A 1 83 ? 7.383 15.881 3.318 1.00 62.81 83 SER A O 1
ATOM 626 N N . SER A 1 84 ? 6.284 14.200 2.334 1.00 61.09 84 SER A N 1
ATOM 627 C CA . SER A 1 84 ? 5.750 15.068 1.267 1.00 61.09 84 SER A CA 1
ATOM 628 C C . SER A 1 84 ? 4.455 15.836 1.548 1.00 61.09 84 SER A C 1
ATOM 630 O O . SER A 1 84 ? 4.244 16.822 0.861 1.00 61.09 84 SER A O 1
ATOM 632 N N . ASP A 1 85 ? 3.607 15.491 2.527 1.00 74.00 85 ASP A N 1
ATOM 633 C CA . ASP A 1 85 ? 2.255 16.104 2.592 1.00 74.00 85 ASP A CA 1
ATOM 634 C C . ASP A 1 85 ? 1.587 16.119 3.987 1.00 74.00 85 ASP A C 1
ATOM 636 O O . ASP A 1 85 ? 0.360 16.116 4.116 1.00 74.00 85 ASP A O 1
ATOM 640 N N . GLY A 1 86 ? 2.369 16.067 5.071 1.00 84.00 86 GLY A N 1
ATOM 641 C CA . GLY A 1 86 ? 1.834 16.004 6.446 1.00 84.00 86 GLY A CA 1
ATOM 642 C C . GLY A 1 86 ? 1.177 14.664 6.813 1.00 84.00 86 GLY A C 1
ATOM 643 O O . GLY A 1 86 ? 0.772 14.456 7.953 1.00 84.00 86 GLY A O 1
ATOM 644 N N . LEU A 1 87 ? 1.118 13.703 5.880 1.00 87.38 87 LEU A N 1
ATOM 645 C CA . LEU A 1 87 ? 0.698 12.325 6.163 1.00 87.38 87 LEU A CA 1
ATOM 646 C C . LEU A 1 87 ? 1.590 11.656 7.212 1.00 87.38 87 LEU A C 1
ATOM 648 O O . LEU A 1 87 ? 1.097 10.836 7.988 1.00 87.38 87 LEU A O 1
ATOM 65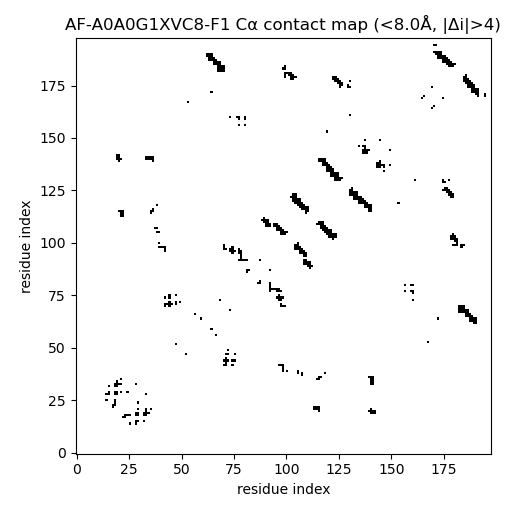2 N N . GLY A 1 88 ? 2.868 12.041 7.258 1.00 89.56 88 GLY A N 1
ATOM 653 C CA . GLY A 1 88 ? 3.819 11.582 8.262 1.00 89.56 88 GLY A CA 1
ATOM 654 C C . GLY A 1 88 ? 3.383 11.911 9.688 1.00 89.56 88 GLY A C 1
ATOM 655 O O . GLY A 1 88 ? 3.748 11.186 10.600 1.00 89.56 88 GLY A O 1
ATOM 656 N N . ASP A 1 89 ? 2.540 12.918 9.932 1.00 91.12 89 ASP A N 1
ATOM 657 C CA . ASP A 1 89 ? 2.059 13.211 11.293 1.00 91.12 89 ASP A CA 1
ATOM 658 C C . ASP A 1 89 ? 1.063 12.160 11.805 1.00 91.12 89 ASP A C 1
ATOM 660 O O . ASP A 1 89 ? 0.903 11.977 13.009 1.00 91.12 89 ASP A O 1
ATOM 664 N N . VAL A 1 90 ? 0.404 11.440 10.894 1.00 92.00 90 VAL A N 1
ATOM 665 C CA . VAL A 1 90 ? -0.666 10.484 11.211 1.00 92.00 90 VAL A CA 1
ATOM 666 C C . VAL A 1 90 ? -0.207 9.038 11.014 1.00 92.00 90 VAL A C 1
ATOM 668 O O . VAL A 1 90 ? -0.544 8.163 11.818 1.00 92.00 90 VAL A O 1
ATOM 671 N N . ILE A 1 91 ? 0.560 8.782 9.954 1.00 94.00 91 ILE A N 1
ATOM 672 C CA . ILE A 1 91 ? 1.014 7.454 9.538 1.00 94.00 91 ILE A CA 1
ATOM 673 C C . ILE A 1 91 ? 2.462 7.231 9.972 1.00 94.00 91 ILE A C 1
ATOM 675 O O . ILE A 1 91 ? 3.329 8.083 9.798 1.00 94.00 91 ILE A O 1
ATOM 679 N N . ASP A 1 92 ? 2.736 6.056 10.529 1.00 95.00 92 ASP A N 1
ATOM 680 C CA . ASP A 1 92 ? 4.087 5.605 10.839 1.00 95.00 92 ASP A CA 1
ATOM 681 C C . ASP A 1 92 ? 4.704 4.954 9.592 1.00 95.00 92 ASP A C 1
ATOM 683 O O . ASP A 1 92 ? 4.661 3.732 9.395 1.00 95.00 92 ASP A O 1
ATOM 687 N N . PHE A 1 93 ? 5.269 5.790 8.715 1.00 93.62 93 PHE A N 1
ATOM 688 C CA . PHE A 1 93 ? 5.927 5.320 7.497 1.00 93.62 93 PHE A CA 1
ATOM 689 C C . PHE A 1 93 ? 7.096 4.383 7.796 1.00 93.62 93 PHE A C 1
ATOM 691 O O . PHE A 1 93 ? 7.291 3.439 7.045 1.00 93.62 93 PHE A O 1
ATOM 698 N N . SER A 1 94 ? 7.789 4.519 8.933 1.00 93.31 94 SER A N 1
ATOM 699 C CA . SER A 1 94 ? 8.894 3.616 9.299 1.00 93.31 94 SER A CA 1
ATOM 700 C C . SER A 1 94 ? 8.467 2.147 9.440 1.00 93.31 94 SER A C 1
ATOM 702 O O . SER A 1 94 ? 9.267 1.238 9.214 1.00 93.31 94 SER A O 1
ATOM 704 N N . LYS A 1 95 ? 7.190 1.910 9.768 1.00 94.94 95 LYS A N 1
ATOM 705 C CA . LYS A 1 95 ? 6.577 0.578 9.887 1.00 94.94 95 LYS A CA 1
ATOM 706 C C . LYS A 1 95 ? 5.661 0.226 8.716 1.00 94.94 95 LYS A C 1
ATOM 708 O O . LYS A 1 95 ? 5.099 -0.868 8.694 1.00 94.94 95 LYS A O 1
ATOM 713 N N . SER A 1 96 ? 5.488 1.138 7.765 1.00 96.00 96 SER A N 1
ATOM 714 C CA . SER A 1 96 ? 4.673 0.898 6.579 1.00 96.00 96 SER A CA 1
ATOM 715 C C . SER A 1 96 ? 5.376 -0.067 5.627 1.00 96.00 96 SER A C 1
ATOM 717 O O . SER A 1 96 ? 6.609 -0.146 5.613 1.00 96.00 96 SER A O 1
ATOM 719 N N . GLN A 1 97 ? 4.606 -0.831 4.857 1.00 96.75 97 GLN A N 1
ATOM 720 C CA . GLN A 1 97 ? 5.152 -1.774 3.879 1.00 96.75 97 GLN A CA 1
ATOM 721 C C . GLN A 1 97 ? 4.150 -2.135 2.782 1.00 96.75 97 GLN A C 1
ATOM 723 O O . GLN A 1 97 ? 2.940 -1.957 2.950 1.00 96.75 97 GLN A O 1
ATOM 728 N N . ILE A 1 98 ? 4.689 -2.647 1.675 1.00 96.50 98 ILE A N 1
ATOM 729 C CA . ILE A 1 98 ? 3.944 -3.203 0.546 1.00 96.50 98 ILE A CA 1
ATOM 730 C C . ILE A 1 98 ? 4.353 -4.667 0.394 1.00 96.50 98 ILE A C 1
ATOM 732 O O . ILE A 1 98 ? 5.541 -4.954 0.269 1.00 96.50 98 ILE A O 1
ATOM 736 N N . ALA A 1 99 ? 3.378 -5.569 0.391 1.00 97.06 99 ALA A N 1
ATOM 737 C CA . ALA A 1 99 ? 3.565 -6.992 0.124 1.00 97.06 99 ALA A CA 1
ATOM 738 C C . ALA A 1 99 ? 2.689 -7.426 -1.057 1.00 97.06 99 ALA A C 1
ATOM 740 O O . ALA A 1 99 ? 1.668 -6.808 -1.340 1.00 97.06 99 ALA A O 1
ATOM 741 N N . VAL A 1 100 ? 3.064 -8.493 -1.747 1.00 96.25 100 VAL A N 1
ATOM 742 C CA . VAL A 1 100 ? 2.285 -9.129 -2.806 1.00 96.25 100 VAL A CA 1
ATOM 743 C C . VAL A 1 100 ? 1.500 -10.301 -2.227 1.00 96.25 100 VAL A C 1
ATOM 745 O O . VAL A 1 100 ? 2.057 -11.240 -1.656 1.00 96.25 100 VAL A O 1
ATOM 748 N N . GLU A 1 101 ? 0.192 -10.285 -2.420 1.00 95.19 101 GLU A N 1
ATOM 749 C CA . GLU A 1 101 ? -0.722 -11.327 -1.966 1.00 95.19 101 GLU A CA 1
ATOM 750 C C . GLU A 1 101 ? -1.664 -11.701 -3.107 1.00 95.19 101 GLU A C 1
ATOM 752 O O . GLU A 1 101 ? -2.394 -10.853 -3.609 1.00 95.19 101 GLU A O 1
ATOM 757 N N . ASP A 1 102 ? -1.628 -12.964 -3.541 1.00 93.38 102 ASP A N 1
ATOM 758 C CA . ASP A 1 102 ? -2.562 -13.536 -4.523 1.00 93.38 102 ASP A CA 1
ATOM 759 C C . ASP A 1 102 ? -2.780 -12.686 -5.796 1.00 93.38 102 ASP A C 1
ATOM 761 O O . ASP A 1 102 ? -3.893 -12.558 -6.306 1.00 93.38 102 ASP A O 1
ATOM 765 N N . GLY A 1 103 ? -1.707 -12.093 -6.334 1.00 94.62 103 GLY A N 1
ATOM 766 C CA . GLY A 1 103 ? -1.772 -11.248 -7.536 1.00 94.62 103 GLY A CA 1
ATOM 767 C C . GLY A 1 103 ? -2.239 -9.807 -7.288 1.00 94.62 103 GLY A C 1
ATOM 768 O O . GLY A 1 103 ? -2.467 -9.060 -8.240 1.00 94.62 103 GLY A O 1
ATOM 769 N N . ALA A 1 104 ? -2.339 -9.398 -6.025 1.00 96.88 104 ALA A N 1
ATOM 770 C CA . ALA A 1 104 ? -2.591 -8.034 -5.578 1.00 96.88 104 ALA A CA 1
ATOM 771 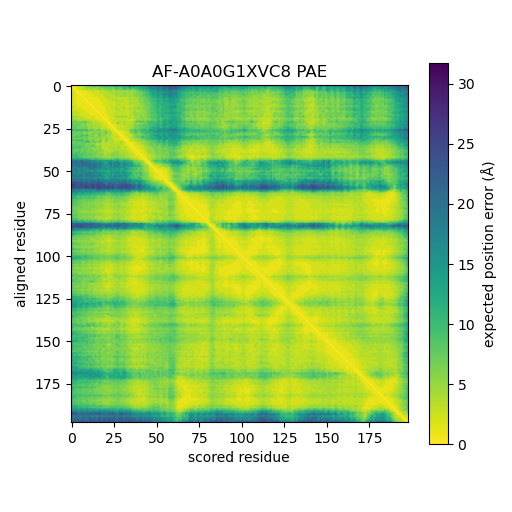C C . ALA A 1 104 ? -1.423 -7.505 -4.727 1.00 96.88 104 ALA A C 1
ATOM 773 O O . ALA A 1 104 ? -0.585 -8.259 -4.242 1.00 96.88 104 ALA A O 1
ATOM 774 N N . LEU A 1 105 ? -1.376 -6.192 -4.530 1.00 96.88 105 LEU A N 1
ATOM 775 C CA . LEU A 1 105 ? -0.500 -5.517 -3.580 1.00 96.88 105 LEU A CA 1
ATOM 776 C C . LEU A 1 105 ? -1.289 -5.230 -2.299 1.00 96.88 105 LEU A C 1
ATOM 778 O O . LEU A 1 105 ? -2.285 -4.507 -2.330 1.00 96.88 105 LEU A O 1
ATOM 782 N N . GLU A 1 106 ? -0.846 -5.768 -1.171 1.00 97.44 106 GLU A N 1
ATOM 783 C CA . GLU A 1 106 ? -1.257 -5.324 0.154 1.00 97.44 106 GLU A CA 1
ATOM 784 C C . GLU A 1 106 ? -0.392 -4.136 0.580 1.00 97.44 106 GLU A C 1
ATOM 786 O O . GLU A 1 106 ? 0.826 -4.252 0.700 1.00 97.44 106 GLU A O 1
ATOM 791 N N . ILE A 1 107 ? -1.024 -3.004 0.878 1.00 96.81 107 ILE A N 1
ATOM 792 C CA . ILE A 1 107 ? -0.378 -1.887 1.567 1.00 96.81 107 ILE A CA 1
ATOM 793 C C . ILE A 1 107 ? -0.806 -1.887 3.026 1.00 96.81 107 ILE A C 1
ATOM 795 O O . ILE A 1 107 ? -2.002 -1.857 3.322 1.00 96.81 107 ILE A O 1
ATOM 799 N N . PHE A 1 108 ? 0.174 -1.843 3.925 1.00 97.38 108 PHE A N 1
ATOM 800 C CA . PHE A 1 108 ? -0.016 -1.727 5.366 1.00 97.38 108 PHE A CA 1
ATOM 801 C C . PHE A 1 108 ? 0.509 -0.375 5.867 1.00 97.38 108 PHE A C 1
ATOM 803 O O . PHE A 1 108 ? 1.706 -0.104 5.777 1.00 97.38 108 PHE A O 1
ATOM 810 N N . LEU A 1 109 ? -0.388 0.462 6.403 1.00 96.44 109 LEU A N 1
ATOM 811 C CA . LEU A 1 109 ? -0.104 1.818 6.896 1.00 96.44 109 LEU A CA 1
ATOM 812 C C . LEU A 1 109 ? -0.523 1.942 8.373 1.00 96.44 109 LEU A C 1
ATOM 814 O O . LEU A 1 109 ? -1.687 2.246 8.664 1.00 96.44 109 LEU A O 1
ATOM 818 N N . PRO A 1 110 ? 0.379 1.672 9.328 1.00 96.69 110 PRO A N 1
ATOM 819 C CA . PRO A 1 110 ? 0.094 1.831 10.748 1.00 96.69 110 PRO A CA 1
ATOM 820 C C . PRO A 1 110 ? -0.037 3.306 11.138 1.00 96.69 110 PRO A C 1
ATOM 822 O O . PRO A 1 110 ? 0.664 4.165 10.610 1.00 96.69 110 PRO A O 1
ATOM 825 N N . PHE A 1 111 ? -0.918 3.602 12.093 1.00 95.12 111 PHE A N 1
ATOM 826 C CA . PHE A 1 111 ? -1.021 4.939 12.685 1.00 95.12 111 PHE A CA 1
ATOM 827 C C . PHE A 1 111 ? 0.054 5.139 13.766 1.00 95.12 111 PHE A C 1
ATOM 829 O O . PHE A 1 111 ? 0.379 4.194 14.486 1.00 95.12 111 PHE A O 1
ATOM 836 N N . LYS A 1 112 ? 0.571 6.368 13.927 1.00 94.19 112 LYS A N 1
ATOM 837 C CA . LYS A 1 112 ? 1.570 6.689 14.971 1.00 94.19 112 LYS A CA 1
ATOM 838 C C . LYS A 1 112 ? 1.008 6.546 16.390 1.00 94.19 112 LYS A C 1
ATOM 840 O O . LYS A 1 112 ? 1.602 5.866 17.224 1.00 94.19 112 LYS A O 1
ATOM 845 N N . ASP A 1 113 ? -0.171 7.119 16.630 1.00 93.50 113 ASP A N 1
ATOM 846 C CA . ASP A 1 113 ? -0.756 7.251 17.975 1.00 93.50 113 ASP A CA 1
ATOM 847 C C . ASP A 1 113 ? -1.932 6.301 18.248 1.00 93.50 113 ASP A C 1
ATOM 849 O O . ASP A 1 113 ? -2.638 6.424 19.252 1.00 93.50 113 ASP A O 1
ATOM 853 N N . ALA A 1 114 ? -2.165 5.330 17.364 1.00 92.88 114 ALA A N 1
ATOM 854 C CA . ALA A 1 114 ? -3.221 4.342 17.533 1.00 92.88 114 ALA A CA 1
ATOM 855 C C . ALA A 1 114 ? -2.688 2.934 17.249 1.00 92.88 114 ALA A C 1
ATOM 857 O O . ALA A 1 114 ? -1.939 2.743 16.296 1.00 92.88 114 ALA A O 1
ATOM 858 N N . PRO A 1 115 ? -3.110 1.906 18.011 1.00 93.19 115 PRO A N 1
ATOM 859 C CA . PRO A 1 115 ? -2.663 0.529 17.807 1.00 93.19 115 PRO A CA 1
ATOM 860 C C . PRO A 1 115 ? -3.318 -0.124 16.576 1.00 93.19 115 PRO A C 1
ATOM 862 O O . PRO A 1 115 ? -3.534 -1.327 16.569 1.00 93.19 115 PRO A O 1
ATOM 865 N N . THR A 1 116 ? -3.688 0.653 15.561 1.00 95.75 116 THR A N 1
ATOM 866 C CA . THR A 1 116 ? -4.421 0.222 14.371 1.00 95.75 116 THR A CA 1
ATOM 867 C C . THR A 1 116 ? -3.657 0.610 13.107 1.00 95.75 116 THR A C 1
ATOM 869 O O . THR A 1 116 ? -2.640 1.299 13.161 1.00 95.75 116 THR A O 1
ATOM 872 N N . ALA A 1 117 ? -4.136 0.148 11.963 1.00 96.81 117 ALA A N 1
ATOM 873 C CA . ALA A 1 117 ? -3.525 0.373 10.666 1.00 96.81 117 ALA A CA 1
ATOM 874 C C . ALA A 1 117 ? -4.604 0.400 9.593 1.00 96.81 117 ALA A C 1
ATOM 876 O O . ALA A 1 117 ? -5.661 -0.226 9.749 1.00 96.81 117 ALA A O 1
ATOM 877 N N . ILE A 1 118 ? -4.316 1.113 8.510 1.00 96.12 118 ILE A N 1
ATOM 878 C CA . ILE A 1 118 ? -5.020 0.939 7.249 1.00 96.12 118 ILE A CA 1
ATOM 879 C C . ILE A 1 118 ? -4.362 -0.217 6.507 1.00 96.12 118 ILE A C 1
ATOM 881 O O . ILE A 1 118 ? -3.139 -0.266 6.384 1.00 96.12 118 ILE A O 1
ATOM 885 N N . THR A 1 119 ? -5.191 -1.110 5.982 1.00 96.62 119 THR A N 1
ATOM 886 C CA . THR A 1 119 ? -4.765 -2.136 5.034 1.00 96.62 119 THR A CA 1
ATOM 887 C C . THR A 1 119 ? -5.557 -1.963 3.749 1.00 96.62 119 THR A C 1
ATOM 889 O O . THR A 1 119 ? -6.784 -1.825 3.797 1.00 96.62 119 THR A O 1
ATOM 892 N N . ALA A 1 120 ? -4.877 -1.957 2.609 1.00 96.75 120 ALA A N 1
ATOM 893 C CA . ALA A 1 120 ? -5.510 -1.869 1.300 1.00 96.75 120 ALA A CA 1
ATOM 894 C C . ALA A 1 120 ? -5.002 -2.995 0.401 1.00 96.75 120 ALA A C 1
ATOM 896 O O . ALA A 1 120 ? -3.796 -3.130 0.235 1.00 96.75 120 ALA A O 1
ATOM 897 N N . LEU A 1 121 ? -5.919 -3.764 -0.188 1.00 96.75 121 LEU A N 1
ATOM 898 C CA . LEU A 1 121 ? -5.601 -4.724 -1.247 1.00 96.75 121 LEU A CA 1
ATOM 899 C C . LEU A 1 121 ? -5.843 -4.063 -2.596 1.00 96.75 121 LEU A C 1
ATOM 901 O O . LEU A 1 121 ? -6.949 -3.582 -2.871 1.00 96.75 121 LEU A O 1
ATOM 905 N N . LEU A 1 122 ? -4.811 -4.034 -3.423 1.00 95.75 122 LEU A N 1
ATOM 906 C CA . LE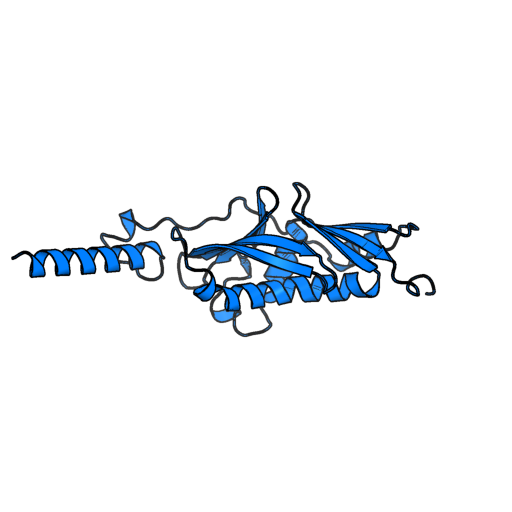U A 1 122 ? -4.743 -3.231 -4.630 1.00 95.75 122 LEU A CA 1
ATOM 907 C C . LEU A 1 122 ? -4.379 -4.097 -5.828 1.00 95.75 122 LEU A C 1
ATOM 909 O O . LEU A 1 122 ? -3.429 -4.864 -5.774 1.00 95.75 122 LEU A O 1
ATOM 913 N N . VAL A 1 123 ? -5.095 -3.944 -6.932 1.00 96.19 123 VAL A N 1
ATOM 914 C CA . VAL A 1 123 ? -4.775 -4.634 -8.182 1.00 96.19 123 VAL A CA 1
ATOM 915 C C . VAL A 1 123 ? -4.151 -3.626 -9.134 1.00 96.19 123 VAL A C 1
ATOM 917 O O . VAL A 1 123 ? -4.835 -2.668 -9.517 1.00 96.19 123 VAL A O 1
ATOM 920 N N . PRO A 1 124 ? -2.868 -3.798 -9.489 1.00 95.06 124 PRO A N 1
ATOM 921 C CA . PRO A 1 124 ? -2.250 -2.994 -10.522 1.00 95.06 124 PRO A CA 1
ATOM 922 C C . PRO A 1 124 ? -2.779 -3.427 -11.895 1.00 95.06 124 PRO A C 1
ATOM 924 O O . PRO A 1 124 ? -3.043 -4.601 -12.148 1.00 95.06 124 PRO A O 1
ATOM 927 N N . SER A 1 125 ? -2.943 -2.456 -12.779 1.00 94.38 125 SER A N 1
ATOM 928 C CA . SER A 1 125 ? -3.367 -2.609 -14.168 1.00 94.38 125 SER A CA 1
ATOM 929 C C . SER A 1 125 ? -2.719 -1.507 -15.003 1.00 94.38 125 SER A C 1
ATOM 931 O O . SER A 1 125 ? -2.329 -0.476 -14.461 1.00 94.38 125 SER A O 1
ATOM 933 N N . ALA A 1 126 ? -2.560 -1.729 -16.301 1.00 92.19 126 ALA A N 1
ATOM 934 C CA . ALA A 1 126 ? -2.066 -0.722 -17.231 1.00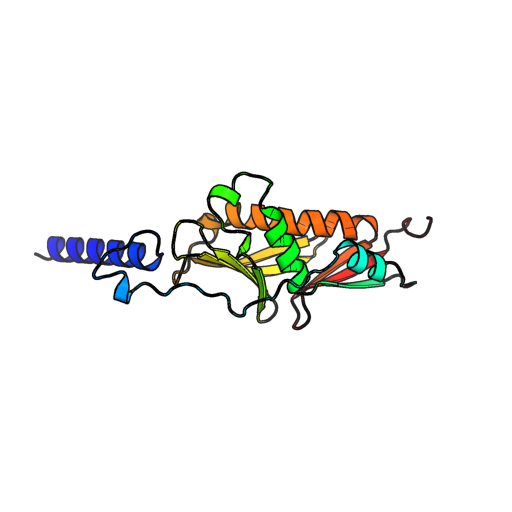 92.19 126 ALA A CA 1
ATOM 935 C C . ALA A 1 126 ? -3.062 -0.608 -18.383 1.00 92.19 126 ALA A C 1
ATOM 937 O O . ALA A 1 126 ? -3.627 -1.622 -18.805 1.00 92.19 126 ALA A O 1
ATOM 938 N N . ASP A 1 127 ? -3.292 0.615 -18.849 1.00 90.19 127 ASP A N 1
ATOM 939 C CA . ASP A 1 127 ? -4.042 0.889 -20.072 1.00 90.19 127 ASP A CA 1
ATOM 940 C C . ASP A 1 127 ? -3.364 1.995 -20.898 1.00 90.19 127 ASP A C 1
ATOM 942 O O . ASP A 1 127 ? -2.229 2.382 -20.620 1.00 90.19 127 ASP A O 1
ATOM 946 N N . GLU A 1 128 ? -4.035 2.479 -21.946 1.00 85.19 128 GLU A N 1
ATOM 947 C CA . GLU A 1 128 ? -3.519 3.519 -22.848 1.00 85.19 128 GLU A CA 1
ATOM 948 C C . GLU A 1 128 ? -3.133 4.831 -22.132 1.00 85.19 128 GLU A C 1
ATOM 950 O O . GLU A 1 128 ? -2.342 5.606 -22.667 1.00 85.19 128 GLU A O 1
ATOM 955 N N . ASN A 1 129 ? -3.661 5.086 -20.929 1.00 83.06 129 ASN A N 1
ATOM 956 C CA . ASN A 1 129 ? -3.376 6.270 -20.112 1.00 83.06 129 ASN A CA 1
ATOM 957 C C . ASN A 1 129 ? -2.303 6.030 -19.037 1.00 83.06 129 ASN A C 1
ATOM 959 O O . ASN A 1 129 ? -2.049 6.931 -18.235 1.00 83.06 129 ASN A O 1
ATOM 963 N N . GLY A 1 130 ? -1.679 4.849 -19.012 1.00 83.50 130 GLY A N 1
ATOM 964 C CA . GLY A 1 130 ? -0.589 4.517 -18.101 1.00 83.50 130 GLY A CA 1
ATOM 965 C C . GLY A 1 130 ? -0.991 3.569 -16.974 1.00 83.50 130 GLY A C 1
ATOM 966 O O . GLY A 1 130 ? -1.794 2.646 -17.150 1.00 83.50 130 GLY A O 1
ATOM 967 N N . LEU A 1 131 ? -0.354 3.745 -15.815 1.00 87.25 131 LEU A N 1
ATOM 968 C CA . LEU A 1 131 ? -0.472 2.834 -14.685 1.00 87.25 131 LEU A CA 1
ATOM 969 C C . LEU A 1 131 ? -1.716 3.162 -13.847 1.00 87.25 131 LEU A C 1
ATOM 971 O O . LEU A 1 131 ? -1.898 4.256 -13.316 1.00 87.25 131 LEU A O 1
ATOM 975 N N . HIS A 1 132 ? -2.568 2.159 -13.667 1.00 89.69 132 HIS A N 1
ATOM 976 C CA . HIS A 1 132 ? -3.795 2.245 -12.891 1.00 89.69 132 HIS A CA 1
ATOM 977 C C . HIS A 1 132 ? -3.780 1.256 -11.734 1.00 89.69 132 HIS A C 1
ATOM 979 O O . HIS A 1 132 ? -3.669 0.048 -11.925 1.00 89.69 132 HIS A O 1
ATOM 985 N N . ILE A 1 133 ? -3.977 1.751 -10.514 1.00 91.75 133 ILE A N 1
ATOM 986 C CA . ILE A 1 133 ? -4.124 0.900 -9.332 1.00 91.75 133 ILE A CA 1
ATOM 987 C C . ILE A 1 133 ? -5.563 0.969 -8.833 1.00 91.75 133 ILE A C 1
ATOM 989 O O . ILE A 1 133 ? -6.069 2.031 -8.471 1.00 91.75 133 ILE A O 1
ATOM 993 N N . SER A 1 134 ? -6.224 -0.185 -8.794 1.00 92.19 134 SER A N 1
ATOM 994 C CA . SER A 1 134 ? -7.597 -0.310 -8.310 1.00 92.19 134 SER A CA 1
ATOM 995 C C . SER A 1 134 ? -7.629 -0.952 -6.932 1.00 92.19 134 SER A C 1
ATOM 997 O O . SER A 1 134 ? -7.223 -2.096 -6.756 1.00 92.19 134 SER A O 1
ATOM 999 N N . ALA A 1 135 ? -8.189 -0.259 -5.944 1.00 92.44 135 ALA A N 1
ATOM 1000 C CA . ALA A 1 135 ? -8.385 -0.851 -4.629 1.00 92.44 135 ALA A CA 1
ATOM 1001 C C . ALA A 1 135 ? -9.556 -1.842 -4.626 1.00 92.44 135 ALA A C 1
ATOM 1003 O O . ALA A 1 135 ? -10.708 -1.469 -4.880 1.00 92.44 135 ALA A O 1
ATOM 1004 N N . MET A 1 136 ? -9.286 -3.103 -4.295 1.00 93.06 136 MET A N 1
ATOM 1005 C CA . MET A 1 136 ? -10.297 -4.144 -4.113 1.00 93.06 136 MET A CA 1
ATOM 1006 C C . MET A 1 136 ? -10.972 -4.033 -2.752 1.00 93.06 136 MET A C 1
ATOM 1008 O O . MET A 1 136 ? -12.204 -4.020 -2.678 1.00 93.06 136 MET A O 1
ATOM 1012 N N . GLU A 1 137 ? -10.174 -3.897 -1.696 1.00 95.25 137 GLU A N 1
ATOM 1013 C CA . GLU A 1 137 ? -10.626 -3.900 -0.308 1.00 95.25 137 GLU A CA 1
ATOM 1014 C C . GLU A 1 137 ? -9.854 -2.861 0.508 1.00 95.25 137 GLU A C 1
ATOM 1016 O O . GLU A 1 137 ? -8.650 -2.695 0.334 1.00 95.25 137 GLU A O 1
ATOM 1021 N N . PHE A 1 138 ? -10.557 -2.192 1.423 1.00 95.62 138 PHE A N 1
ATOM 1022 C CA . PHE A 1 138 ? -9.943 -1.365 2.454 1.00 95.62 138 PHE A CA 1
ATOM 1023 C C . PHE A 1 138 ? -10.373 -1.830 3.831 1.00 95.62 138 PHE A C 1
ATOM 1025 O O . PHE A 1 138 ? -11.554 -2.118 4.070 1.00 95.62 138 PHE A O 1
ATOM 1032 N N . ARG A 1 139 ? -9.420 -1.829 4.756 1.00 94.94 139 ARG A N 1
ATOM 1033 C CA . ARG A 1 139 ? -9.639 -2.152 6.156 1.00 94.94 139 ARG A CA 1
ATOM 1034 C C . ARG A 1 139 ? -9.005 -1.106 7.057 1.00 94.94 139 ARG A C 1
ATOM 1036 O O . ARG A 1 139 ? -7.967 -0.545 6.727 1.00 94.94 139 ARG A O 1
ATOM 1043 N N . ILE A 1 140 ? -9.631 -0.885 8.208 1.00 94.38 140 ILE A N 1
ATOM 1044 C CA . ILE A 1 140 ? -9.012 -0.222 9.358 1.00 94.38 140 ILE A CA 1
ATOM 1045 C C . ILE A 1 140 ? -9.127 -1.180 10.536 1.00 94.38 140 ILE A C 1
ATOM 1047 O O . ILE A 1 140 ? -10.236 -1.539 10.953 1.00 94.38 140 ILE A O 1
ATOM 1051 N N . GLY A 1 141 ? -7.986 -1.648 11.036 1.00 90.31 141 GLY A N 1
ATOM 1052 C CA . GLY A 1 141 ? -7.962 -2.746 11.997 1.00 90.31 141 GLY A CA 1
ATOM 1053 C C . GLY A 1 141 ? -8.587 -4.017 11.406 1.00 90.31 141 GLY A C 1
ATOM 1054 O O . GLY A 1 141 ? -8.201 -4.510 10.345 1.00 90.31 141 GLY A O 1
ATOM 1055 N N . SER A 1 142 ? -9.604 -4.556 12.079 1.00 87.19 142 SER A N 1
ATOM 1056 C CA . SER A 1 142 ? -10.323 -5.756 11.624 1.00 87.19 142 SER A CA 1
ATOM 1057 C C . SER A 1 142 ? -11.529 -5.460 10.725 1.00 87.19 142 SER A C 1
ATOM 1059 O O . SER A 1 142 ? -12.166 -6.389 10.227 1.00 87.19 142 SER A O 1
ATOM 1061 N N . ARG A 1 143 ? -11.880 -4.185 10.514 1.00 91.50 143 ARG A N 1
ATOM 1062 C CA . ARG A 1 143 ? -13.123 -3.791 9.839 1.00 91.50 143 ARG A CA 1
ATOM 1063 C C . ARG A 1 143 ? -12.893 -3.393 8.396 1.00 91.50 143 ARG A C 1
ATOM 1065 O O . ARG A 1 143 ? -12.034 -2.568 8.119 1.00 91.50 143 ARG A O 1
ATOM 1072 N N . ARG A 1 144 ? -13.745 -3.909 7.508 1.00 94.44 144 ARG A N 1
ATOM 1073 C CA . ARG A 1 144 ? -13.893 -3.421 6.135 1.00 94.44 144 ARG A CA 1
ATOM 1074 C C . ARG A 1 144 ? -14.539 -2.047 6.137 1.00 94.44 144 ARG A C 1
ATOM 1076 O O . ARG A 1 144 ? -15.569 -1.853 6.783 1.00 94.44 144 ARG A O 1
ATOM 1083 N N . ILE A 1 145 ? -13.944 -1.126 5.396 1.00 93.06 145 ILE A N 1
ATOM 1084 C CA . ILE A 1 145 ? -14.402 0.253 5.284 1.00 93.06 145 ILE A CA 1
ATOM 1085 C C . ILE A 1 145 ? -14.812 0.518 3.830 1.00 93.06 145 ILE A C 1
ATOM 1087 O O . ILE A 1 145 ? -14.151 0.037 2.906 1.00 93.06 145 ILE A O 1
ATOM 1091 N N . PRO A 1 146 ? -15.901 1.268 3.589 1.00 92.62 146 PRO A N 1
ATOM 1092 C CA . PRO A 1 146 ? -16.255 1.709 2.248 1.00 92.62 146 PRO A CA 1
ATOM 1093 C C . PRO A 1 146 ? -15.105 2.442 1.547 1.00 92.62 146 PRO A C 1
ATOM 1095 O O . PRO A 1 146 ? -14.479 3.331 2.126 1.00 92.62 146 PRO A O 1
ATOM 1098 N N . LYS A 1 147 ? -14.877 2.115 0.269 1.00 92.00 147 LYS A N 1
ATOM 1099 C CA . LYS A 1 147 ? -13.736 2.620 -0.514 1.00 92.00 147 LYS A CA 1
ATOM 1100 C C . LYS A 1 147 ? -13.624 4.145 -0.523 1.00 92.00 147 LYS A C 1
ATOM 1102 O O . LYS A 1 147 ? -12.527 4.678 -0.436 1.00 92.00 147 LYS A O 1
ATOM 1107 N N . PHE A 1 148 ? -14.753 4.851 -0.571 1.00 90.62 148 PHE A N 1
ATOM 1108 C CA . PHE A 1 148 ? -14.777 6.312 -0.665 1.00 90.62 148 PHE A CA 1
ATOM 1109 C C . PHE A 1 148 ? -14.155 7.034 0.543 1.00 90.62 148 PHE A C 1
ATOM 1111 O O . PHE A 1 148 ? -13.707 8.164 0.386 1.00 90.62 148 PHE A O 1
ATOM 1118 N N . LEU A 1 149 ? -14.109 6.404 1.725 1.00 88.88 149 LEU A N 1
ATOM 1119 C CA . LEU A 1 149 ? -13.549 7.028 2.931 1.00 88.88 149 LEU A CA 1
ATOM 1120 C C . LEU A 1 149 ? -12.021 7.073 2.913 1.00 88.88 149 LEU A C 1
ATOM 1122 O O . LEU A 1 149 ? -11.431 7.996 3.465 1.00 88.88 149 LEU A O 1
ATOM 1126 N N . LEU A 1 150 ? -11.390 6.075 2.292 1.00 89.62 150 LEU A N 1
ATOM 1127 C CA . LEU A 1 150 ? -9.935 5.914 2.289 1.00 89.62 150 LEU A CA 1
ATOM 1128 C C . LEU A 1 150 ? -9.293 6.155 0.928 1.00 89.62 150 LEU A C 1
ATOM 1130 O O . LEU A 1 150 ? -8.076 6.305 0.865 1.00 89.62 150 LEU A O 1
ATOM 1134 N N . ARG A 1 151 ? -10.096 6.254 -0.137 1.00 88.19 151 ARG A N 1
ATOM 1135 C CA . ARG A 1 151 ? -9.621 6.475 -1.504 1.00 88.19 151 ARG A CA 1
ATOM 1136 C C . ARG A 1 151 ? -8.627 7.628 -1.588 1.00 88.19 151 ARG A C 1
ATOM 1138 O O . ARG A 1 151 ? -7.512 7.414 -2.021 1.00 88.19 151 ARG A O 1
ATOM 1145 N N . ASN A 1 152 ? -8.974 8.815 -1.091 1.00 89.12 152 ASN A N 1
ATOM 1146 C CA . ASN A 1 152 ? -8.087 9.981 -1.198 1.00 89.12 152 ASN A CA 1
ATOM 1147 C C . ASN A 1 152 ? -6.752 9.799 -0.464 1.00 89.12 152 ASN A C 1
ATOM 1149 O O . ASN A 1 152 ? -5.739 10.326 -0.909 1.00 89.12 152 ASN A O 1
ATOM 1153 N N . LEU A 1 153 ? -6.752 9.096 0.670 1.00 89.19 153 LEU A N 1
ATOM 1154 C CA . LEU A 1 153 ? -5.542 8.862 1.452 1.00 89.19 153 LEU A CA 1
ATOM 1155 C C . LEU A 1 153 ? -4.633 7.855 0.746 1.00 89.19 153 LEU A C 1
ATOM 1157 O O . LEU A 1 153 ? -3.446 8.111 0.575 1.00 89.19 153 LEU A O 1
ATOM 1161 N N . VAL A 1 154 ? -5.201 6.732 0.307 1.00 88.00 154 VAL A N 1
ATOM 1162 C CA . VAL A 1 154 ? -4.430 5.683 -0.361 1.00 88.00 154 VAL A CA 1
ATOM 1163 C C . VAL A 1 154 ? -4.000 6.117 -1.757 1.00 88.00 154 VAL A C 1
ATOM 1165 O O . VAL A 1 154 ? -2.849 5.895 -2.099 1.00 88.00 154 VAL A O 1
ATOM 1168 N N . ASP A 1 155 ? -4.836 6.833 -2.512 1.00 89.38 155 ASP A N 1
ATOM 1169 C CA . ASP A 1 155 ? -4.463 7.397 -3.815 1.00 89.38 155 ASP A CA 1
ATOM 1170 C C . ASP A 1 155 ? -3.271 8.363 -3.683 1.00 89.38 155 ASP A C 1
ATOM 1172 O O . ASP A 1 155 ? -2.404 8.369 -4.549 1.00 89.38 155 ASP A O 1
ATOM 1176 N N . ARG A 1 156 ? -3.180 9.152 -2.598 1.00 89.81 156 ARG A N 1
ATOM 1177 C CA . ARG A 1 156 ? -2.007 10.011 -2.337 1.00 89.81 156 ARG A CA 1
ATOM 1178 C C . ARG A 1 156 ? -0.748 9.195 -2.075 1.00 89.81 156 ARG A C 1
ATOM 1180 O O . ARG A 1 156 ? 0.275 9.448 -2.697 1.00 89.81 156 ARG A O 1
ATOM 1187 N N . VAL A 1 157 ? -0.830 8.211 -1.179 1.00 88.50 157 VAL A N 1
ATOM 1188 C CA . VAL A 1 157 ? 0.306 7.331 -0.859 1.00 88.50 157 VAL A CA 1
ATOM 1189 C C . VAL A 1 157 ? 0.768 6.567 -2.100 1.00 88.50 157 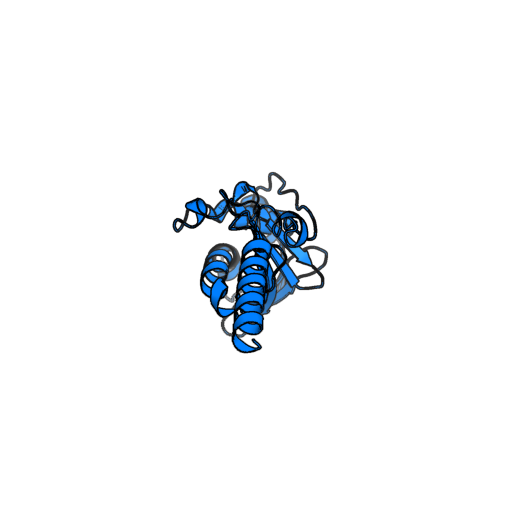VAL A C 1
ATOM 1191 O O . VAL A 1 157 ? 1.963 6.447 -2.345 1.00 88.50 157 VAL A O 1
ATOM 1194 N N . LEU A 1 158 ? -0.179 6.086 -2.902 1.00 88.25 158 LEU A N 1
ATOM 1195 C CA . LEU A 1 158 ? 0.096 5.368 -4.135 1.00 88.25 158 LEU A CA 1
ATOM 1196 C C . LEU A 1 158 ? 0.748 6.241 -5.187 1.00 88.25 158 LEU A C 1
ATOM 1198 O O . LEU A 1 158 ? 1.733 5.802 -5.759 1.00 88.25 158 LEU A O 1
ATOM 1202 N N . ARG A 1 159 ? 0.251 7.460 -5.410 1.00 89.06 159 ARG A N 1
ATOM 1203 C CA . ARG A 1 159 ? 0.875 8.406 -6.346 1.00 89.06 159 ARG A CA 1
ATOM 1204 C C . ARG A 1 159 ? 2.347 8.621 -6.019 1.00 89.06 159 ARG A C 1
ATOM 1206 O O . ARG A 1 159 ? 3.164 8.513 -6.907 1.00 89.06 159 ARG A O 1
ATOM 1213 N N . LEU A 1 160 ? 2.720 8.753 -4.747 1.00 86.00 160 LEU A N 1
ATOM 1214 C CA . LEU A 1 160 ? 4.134 8.901 -4.371 1.00 86.00 160 LEU A CA 1
ATOM 1215 C C . LEU A 1 160 ? 5.011 7.707 -4.791 1.00 86.00 160 LEU A C 1
ATOM 1217 O O . LEU A 1 160 ? 6.186 7.889 -5.102 1.00 86.00 160 LEU A O 1
ATOM 1221 N N . VAL A 1 161 ? 4.457 6.491 -4.789 1.00 87.50 161 VAL A N 1
ATOM 1222 C CA . VAL A 1 161 ? 5.167 5.289 -5.254 1.00 87.50 161 VAL A CA 1
ATOM 1223 C C . VAL A 1 161 ? 5.130 5.195 -6.780 1.00 87.50 161 VAL A C 1
ATOM 1225 O O . VAL A 1 161 ? 6.160 4.915 -7.383 1.00 87.50 161 VAL A O 1
ATOM 1228 N N . ILE A 1 162 ? 3.968 5.436 -7.394 1.00 87.44 162 ILE A N 1
ATOM 1229 C CA . ILE A 1 162 ? 3.755 5.359 -8.844 1.00 87.44 162 ILE A CA 1
ATOM 1230 C C . ILE A 1 162 ? 4.567 6.428 -9.558 1.00 87.44 162 ILE A C 1
ATOM 1232 O O . ILE A 1 162 ? 5.351 6.062 -10.415 1.00 87.44 162 ILE A O 1
ATOM 1236 N N . ASP A 1 163 ? 4.443 7.698 -9.176 1.00 86.94 163 ASP A N 1
ATOM 1237 C CA . ASP A 1 163 ? 5.141 8.827 -9.798 1.00 86.94 163 ASP A CA 1
ATOM 1238 C C . ASP A 1 163 ? 6.655 8.575 -9.778 1.00 86.94 163 ASP A C 1
ATOM 1240 O O . ASP A 1 163 ? 7.344 8.791 -10.763 1.00 86.94 163 ASP A O 1
ATOM 1244 N N . ARG A 1 164 ? 7.178 7.995 -8.689 1.00 83.81 164 ARG A N 1
ATOM 1245 C CA . ARG A 1 164 ? 8.598 7.643 -8.591 1.00 83.81 164 ARG A CA 1
ATOM 1246 C C . ARG A 1 164 ? 9.002 6.466 -9.476 1.00 83.81 164 ARG A C 1
ATOM 1248 O O . ARG A 1 164 ? 10.140 6.407 -9.921 1.00 83.81 164 ARG A O 1
ATOM 1255 N N . VAL A 1 165 ? 8.105 5.513 -9.706 1.00 83.12 165 VAL A N 1
ATOM 1256 C CA . VAL A 1 165 ? 8.323 4.446 -10.690 1.00 83.12 165 VAL A CA 1
ATOM 1257 C C . VAL A 1 165 ? 8.212 5.021 -12.106 1.00 83.12 165 VAL A C 1
ATOM 1259 O O . VAL A 1 165 ? 9.050 4.716 -12.942 1.00 83.12 165 VAL A O 1
ATOM 1262 N N . GLU A 1 166 ? 7.234 5.876 -12.387 1.00 83.31 166 GLU A N 1
ATOM 1263 C CA . GLU A 1 166 ? 7.024 6.494 -13.699 1.00 83.31 166 GLU A CA 1
ATOM 1264 C C . GLU A 1 166 ? 8.152 7.457 -14.085 1.00 83.31 166 GLU A C 1
ATOM 1266 O O . GLU A 1 166 ? 8.594 7.416 -15.229 1.00 83.31 166 GLU A O 1
ATOM 1271 N N . ASP A 1 167 ? 8.681 8.254 -13.157 1.00 83.12 167 ASP A N 1
ATOM 1272 C CA . ASP A 1 167 ? 9.817 9.147 -13.412 1.00 83.12 167 ASP A CA 1
ATOM 1273 C C . ASP A 1 167 ? 11.062 8.358 -13.858 1.00 83.12 167 ASP A C 1
ATOM 1275 O O . ASP A 1 167 ? 11.786 8.773 -14.766 1.00 83.12 167 ASP A O 1
ATOM 1279 N N . GLU A 1 168 ? 11.285 7.182 -13.266 1.00 76.88 168 GLU A N 1
ATOM 1280 C CA . GLU A 1 168 ? 12.422 6.317 -13.591 1.00 76.88 168 GLU A CA 1
ATOM 1281 C C . GLU A 1 168 ? 12.161 5.482 -14.865 1.00 76.88 168 GLU A C 1
ATOM 1283 O O . GLU A 1 168 ? 13.017 5.415 -15.747 1.00 76.88 168 GLU A O 1
ATOM 1288 N N . PHE A 1 169 ? 10.970 4.880 -15.014 1.00 77.50 169 PHE A N 1
ATOM 1289 C CA . PHE A 1 169 ? 10.637 3.961 -16.120 1.00 77.50 169 PHE A CA 1
ATOM 1290 C C . PHE A 1 169 ? 10.070 4.637 -17.363 1.00 77.50 169 PHE A C 1
ATOM 1292 O O . PHE A 1 169 ? 10.414 4.255 -18.483 1.00 77.50 169 PHE A O 1
ATOM 1299 N N . GLY A 1 170 ? 9.202 5.628 -17.183 1.00 75.69 170 GLY A N 1
ATOM 1300 C CA . GLY A 1 170 ? 8.506 6.323 -18.266 1.00 75.69 170 GLY A CA 1
ATOM 1301 C C . GLY A 1 170 ? 9.451 7.107 -19.174 1.00 75.69 170 GLY A C 1
ATOM 1302 O O . GLY A 1 170 ? 9.134 7.340 -20.338 1.00 75.69 170 GLY A O 1
ATOM 1303 N N . SER A 1 171 ? 10.647 7.447 -18.684 1.00 79.06 171 SER A N 1
ATOM 1304 C CA . SER A 1 171 ? 11.709 8.035 -19.506 1.00 79.06 171 SER A CA 1
ATOM 1305 C C . SER A 1 171 ? 12.330 7.044 -20.505 1.00 79.06 171 SER A C 1
ATOM 1307 O O . SER A 1 171 ? 12.895 7.467 -21.513 1.00 79.06 171 SER A O 1
ATOM 1309 N N . MET A 1 172 ? 12.210 5.734 -20.255 1.00 80.25 172 MET A N 1
ATOM 1310 C CA . MET A 1 172 ? 12.882 4.680 -21.024 1.00 80.25 172 MET A CA 1
ATOM 1311 C C . MET A 1 172 ? 11.916 3.834 -21.862 1.00 80.25 172 MET A C 1
ATOM 1313 O O . MET A 1 172 ? 12.264 3.413 -22.968 1.00 80.25 172 MET A O 1
ATOM 1317 N N . ALA A 1 173 ? 10.711 3.561 -21.352 1.00 86.25 173 ALA A N 1
ATOM 1318 C CA . ALA A 1 173 ? 9.765 2.641 -21.975 1.00 86.25 173 ALA A CA 1
ATOM 1319 C C . ALA A 1 173 ? 8.300 3.050 -21.764 1.00 86.25 173 ALA A C 1
ATOM 1321 O O . ALA A 1 173 ? 7.917 3.583 -20.725 1.00 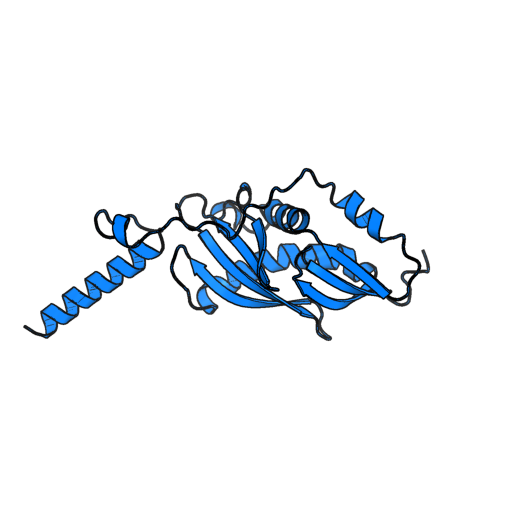86.25 173 ALA A O 1
ATOM 1322 N N . THR A 1 174 ? 7.456 2.726 -22.744 1.00 88.88 174 THR A N 1
ATOM 1323 C CA . THR A 1 174 ? 5.997 2.765 -22.608 1.00 88.88 174 THR A CA 1
ATOM 1324 C C . THR A 1 174 ? 5.528 1.497 -21.901 1.00 88.88 174 THR A C 1
ATOM 1326 O O . THR A 1 174 ? 5.767 0.392 -22.389 1.00 88.88 174 THR A O 1
ATOM 1329 N N . ILE A 1 175 ? 4.869 1.652 -20.750 1.00 90.19 175 ILE A N 1
ATOM 1330 C CA . ILE A 1 175 ? 4.340 0.539 -19.952 1.00 90.19 175 ILE A CA 1
ATOM 1331 C C . ILE A 1 175 ? 3.131 -0.069 -20.677 1.00 90.19 175 ILE A C 1
ATOM 1333 O O . ILE A 1 175 ? 2.132 0.609 -20.890 1.00 90.19 175 ILE A O 1
ATOM 1337 N N . GLU A 1 176 ? 3.209 -1.352 -21.036 1.00 92.44 176 GLU A N 1
ATOM 1338 C CA . GLU A 1 176 ? 2.112 -2.099 -21.674 1.00 92.44 176 GLU A CA 1
ATOM 1339 C C . GLU A 1 176 ? 1.347 -2.963 -20.667 1.00 92.44 176 GLU A C 1
ATOM 1341 O O . GLU A 1 176 ? 0.134 -3.146 -20.778 1.00 92.44 176 GLU A O 1
ATOM 1346 N N . ARG A 1 177 ? 2.055 -3.541 -19.690 1.00 94.00 177 ARG A N 1
ATOM 1347 C CA . ARG A 1 177 ? 1.467 -4.463 -18.718 1.00 94.00 177 ARG A CA 1
ATOM 1348 C C . ARG A 1 177 ? 2.076 -4.260 -17.346 1.00 94.00 177 ARG A C 1
ATOM 1350 O O . ARG A 1 177 ? 3.276 -4.063 -17.200 1.00 94.00 177 ARG A O 1
ATOM 1357 N N . ILE A 1 178 ? 1.235 -4.400 -16.331 1.00 94.38 178 ILE A N 1
ATOM 1358 C CA . ILE A 1 178 ? 1.670 -4.495 -14.948 1.00 94.38 178 ILE A CA 1
ATOM 1359 C C . ILE A 1 178 ? 0.902 -5.603 -14.237 1.00 94.38 178 ILE A C 1
ATOM 1361 O O . ILE A 1 178 ? -0.299 -5.772 -14.450 1.00 94.38 178 ILE A O 1
ATOM 1365 N N . ALA A 1 179 ? 1.598 -6.384 -13.421 1.00 96.00 179 ALA A N 1
ATOM 1366 C CA . ALA A 1 179 ? 1.004 -7.478 -12.668 1.00 96.00 179 ALA A CA 1
ATOM 1367 C C . ALA A 1 179 ? 1.763 -7.700 -11.361 1.00 96.00 179 ALA A C 1
ATOM 1369 O O . ALA A 1 179 ? 2.990 -7.675 -11.343 1.00 96.00 179 ALA A O 1
ATOM 1370 N N . ALA A 1 180 ? 1.050 -7.963 -10.267 1.00 96.44 180 ALA A N 1
ATOM 1371 C CA . ALA A 1 180 ? 1.695 -8.455 -9.057 1.00 96.44 180 ALA A CA 1
ATOM 1372 C C . ALA A 1 180 ? 1.898 -9.976 -9.176 1.00 96.44 180 ALA A C 1
ATOM 1374 O O . ALA A 1 180 ? 0.998 -10.709 -9.589 1.00 96.44 180 ALA A O 1
ATOM 1375 N N . THR A 1 181 ? 3.093 -10.448 -8.838 1.00 95.94 181 THR A N 1
ATOM 1376 C CA . THR A 1 181 ? 3.522 -11.850 -8.936 1.00 95.94 181 THR A CA 1
ATOM 1377 C C . THR A 1 181 ? 4.221 -12.279 -7.648 1.00 95.94 181 THR A C 1
ATOM 1379 O O . THR A 1 181 ? 4.535 -11.442 -6.807 1.00 95.94 181 THR A O 1
ATOM 1382 N N . ALA A 1 182 ? 4.508 -13.572 -7.489 1.00 94.06 182 ALA A N 1
ATOM 1383 C CA . ALA A 1 182 ? 5.214 -14.072 -6.306 1.00 94.06 182 ALA A CA 1
ATOM 1384 C C . ALA A 1 182 ? 6.585 -13.401 -6.076 1.00 94.06 182 ALA A C 1
ATOM 1386 O O . ALA A 1 182 ? 7.019 -13.308 -4.932 1.00 94.06 182 ALA A O 1
ATOM 1387 N N . ASP A 1 183 ? 7.223 -12.905 -7.140 1.00 91.94 183 ASP A N 1
ATOM 1388 C CA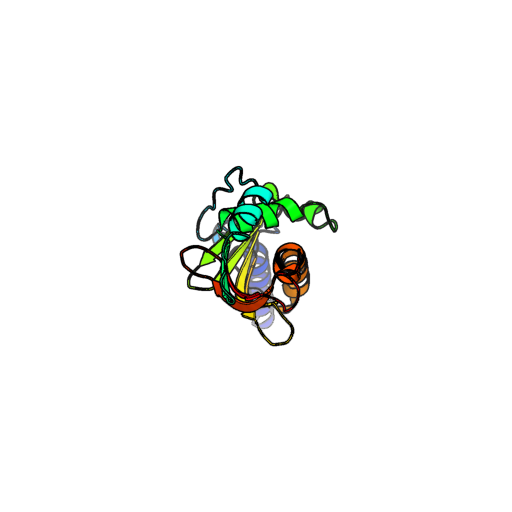 . ASP A 1 183 ? 8.544 -12.271 -7.093 1.00 91.94 183 ASP A CA 1
ATOM 1389 C C . ASP A 1 183 ? 8.481 -10.738 -6.933 1.00 91.94 183 ASP A C 1
ATOM 1391 O O . ASP A 1 183 ? 9.518 -10.080 -6.848 1.00 91.94 183 ASP A O 1
ATOM 1395 N N . GLY A 1 184 ? 7.280 -10.147 -6.915 1.00 93.75 184 GLY A N 1
ATOM 1396 C CA . GLY A 1 184 ? 7.087 -8.699 -6.841 1.00 93.75 184 GLY A CA 1
ATOM 1397 C C . GLY A 1 184 ? 6.154 -8.141 -7.915 1.00 93.75 184 GLY A C 1
ATOM 1398 O O . GLY A 1 184 ? 5.360 -8.857 -8.531 1.00 93.75 184 GLY A O 1
ATOM 1399 N N . LEU A 1 185 ? 6.247 -6.833 -8.144 1.00 94.31 185 LEU A N 1
ATOM 1400 C CA . LEU A 1 185 ? 5.489 -6.121 -9.170 1.00 94.31 185 LEU A CA 1
ATOM 1401 C C . LEU A 1 185 ? 6.226 -6.204 -10.506 1.00 94.31 185 LEU A C 1
ATOM 1403 O O . LEU A 1 185 ? 7.297 -5.628 -10.667 1.00 94.31 185 LEU A O 1
ATOM 1407 N N . VAL A 1 186 ? 5.656 -6.921 -11.464 1.00 93.56 186 VAL A N 1
ATOM 1408 C CA . VAL A 1 186 ? 6.198 -7.037 -12.816 1.00 93.56 186 VAL A CA 1
ATOM 1409 C C . VAL A 1 186 ? 5.630 -5.920 -13.680 1.00 93.56 186 VAL A C 1
ATOM 1411 O O . VAL A 1 186 ? 4.412 -5.796 -13.785 1.00 93.56 186 VAL A O 1
ATOM 1414 N N . ILE A 1 187 ? 6.508 -5.133 -14.295 1.00 92.19 187 ILE A N 1
ATOM 1415 C CA . ILE A 1 187 ? 6.197 -4.057 -15.237 1.00 92.19 187 ILE A CA 1
ATOM 1416 C C . ILE A 1 187 ? 6.826 -4.430 -16.579 1.00 92.19 187 ILE A C 1
ATOM 1418 O O . ILE A 1 187 ? 8.037 -4.605 -16.678 1.00 92.19 187 ILE A O 1
ATOM 1422 N N . GLU A 1 188 ? 6.011 -4.563 -17.615 1.00 91.69 188 GLU A N 1
ATOM 1423 C CA . GLU A 1 188 ? 6.456 -4.862 -18.973 1.00 91.69 188 GLU A CA 1
ATOM 1424 C C . GLU A 1 188 ? 6.105 -3.708 -19.901 1.00 91.69 188 GLU A C 1
ATOM 1426 O O . GLU A 1 188 ? 5.043 -3.091 -19.782 1.00 91.69 188 GLU A O 1
ATOM 1431 N N . GLY A 1 189 ? 6.993 -3.440 -20.850 1.00 90.88 189 GLY A N 1
ATOM 1432 C CA . GLY A 1 189 ? 6.819 -2.355 -21.797 1.00 90.88 189 GLY A CA 1
ATOM 1433 C C . GLY A 1 189 ? 7.704 -2.472 -23.027 1.00 90.88 189 GLY A C 1
ATOM 1434 O O . GLY A 1 189 ? 8.470 -3.428 -23.194 1.00 90.88 189 GLY A O 1
ATOM 1435 N N . VAL A 1 190 ? 7.595 -1.464 -23.884 1.00 89.62 190 VAL A N 1
ATOM 1436 C CA . VAL A 1 190 ? 8.379 -1.315 -25.115 1.00 89.62 190 VAL A CA 1
ATOM 1437 C C . VAL A 1 190 ? 9.233 -0.061 -24.997 1.00 89.62 190 VAL A C 1
ATOM 1439 O O . VAL A 1 190 ? 8.747 0.972 -24.541 1.00 89.62 190 VAL A O 1
ATOM 1442 N N . ILE A 1 191 ? 10.509 -0.152 -25.379 1.00 85.00 191 ILE A N 1
ATOM 1443 C CA . ILE A 1 191 ? 11.425 0.998 -25.358 1.00 85.00 191 ILE A CA 1
ATOM 1444 C C . ILE A 1 191 ? 10.842 2.112 -26.232 1.00 85.00 191 ILE A C 1
ATOM 1446 O O . ILE A 1 191 ? 10.454 1.860 -27.372 1.00 85.00 191 ILE A O 1
ATOM 1450 N N . ALA A 1 192 ? 10.786 3.335 -25.705 1.00 79.31 192 ALA A N 1
ATOM 1451 C CA . ALA A 1 192 ? 10.271 4.471 -26.458 1.00 79.31 192 ALA A CA 1
ATOM 1452 C C . ALA A 1 192 ? 11.186 4.779 -27.659 1.00 79.31 192 ALA A C 1
ATOM 1454 O O . ALA A 1 192 ? 12.411 4.861 -27.513 1.00 79.31 192 ALA A O 1
ATOM 1455 N N . ASP A 1 193 ? 10.596 4.975 -28.843 1.00 68.94 193 ASP A N 1
ATOM 1456 C CA . ASP A 1 193 ? 11.324 5.374 -30.052 1.00 68.94 193 ASP A CA 1
ATOM 1457 C C . ASP A 1 193 ? 12.090 6.685 -29.785 1.00 68.94 193 ASP A C 1
ATOM 1459 O O . ASP A 1 193 ? 11.504 7.761 -29.671 1.00 68.94 193 ASP A O 1
ATOM 1463 N N . GLY A 1 194 ? 13.417 6.586 -29.645 1.00 65.44 194 GLY A N 1
ATOM 1464 C CA . GLY A 1 194 ? 14.311 7.708 -29.328 1.00 65.44 194 GLY A CA 1
ATOM 1465 C C . GLY A 1 194 ? 15.215 7.493 -28.110 1.00 65.44 194 GLY A C 1
ATOM 1466 O O . GLY A 1 194 ? 16.293 8.086 -28.061 1.00 65.44 194 GLY A O 1
ATOM 1467 N N . ALA A 1 195 ? 14.865 6.593 -27.185 1.00 60.09 195 ALA A N 1
ATOM 1468 C CA . ALA A 1 195 ? 15.685 6.316 -25.997 1.00 60.09 195 ALA A CA 1
ATOM 1469 C C . ALA A 1 195 ? 17.040 5.648 -26.327 1.00 60.09 195 ALA A C 1
ATOM 1471 O O . ALA A 1 195 ? 17.997 5.776 -25.574 1.00 60.09 195 ALA A O 1
ATOM 1472 N N . LEU A 1 196 ? 17.153 4.995 -27.491 1.00 57.06 196 LEU A N 1
ATOM 1473 C CA . LEU A 1 196 ? 18.374 4.324 -27.970 1.00 57.06 196 LEU A CA 1
ATOM 1474 C C . LEU A 1 196 ? 19.394 5.262 -28.651 1.00 57.06 196 LEU A C 1
ATOM 1476 O O . LEU A 1 196 ? 20.337 4.780 -29.275 1.00 57.06 196 LEU A O 1
ATOM 1480 N N . SER A 1 197 ? 19.184 6.582 -28.609 1.00 56.00 197 SER A N 1
ATOM 1481 C CA . SER A 1 197 ? 20.052 7.562 -29.288 1.00 56.00 197 SER A CA 1
ATOM 1482 C C . SER A 1 197 ? 21.058 8.283 -28.376 1.00 56.00 197 SER A C 1
ATOM 1484 O O . SER A 1 197 ? 21.754 9.187 -28.844 1.00 56.00 197 SER A O 1
ATOM 1486 N N . LEU A 1 198 ? 21.151 7.870 -27.107 1.00 51.72 198 LEU A N 1
ATOM 1487 C CA . LEU A 1 198 ? 22.143 8.316 -26.118 1.00 51.72 198 LEU A CA 1
ATOM 1488 C C . LEU A 1 198 ? 23.290 7.306 -25.996 1.00 51.72 198 LEU A C 1
ATOM 1490 O O . LEU A 1 198 ? 24.441 7.768 -25.824 1.00 51.72 198 LEU A O 1
#

Mean predicted aligned error: 6.24 Å

Solvent-accessible surface area (backbone atoms only — not comparable to full-atom values): 10910 Å² total; per-residue (Å²): 112,71,69,59,55,50,52,50,52,51,52,53,51,51,53,42,54,49,11,19,36,38,81,46,89,40,87,75,45,22,76,74,52,38,51,73,54,71,66,97,65,88,72,71,57,63,96,70,59,64,66,60,59,56,59,67,60,78,77,65,98,50,69,59,48,78,43,71,46,36,40,35,55,51,14,45,49,52,34,66,55,46,77,78,76,70,53,45,79,52,34,31,30,91,74,26,41,35,42,65,50,98,53,19,39,36,39,35,43,29,35,64,92,37,76,20,26,41,37,35,39,27,38,56,37,45,49,99,92,37,84,42,75,46,75,78,46,37,27,34,25,72,37,80,45,68,59,82,81,47,43,71,62,51,53,52,60,43,44,62,45,47,53,57,47,42,66,66,43,57,71,46,28,48,64,63,42,40,42,35,40,98,74,19,42,33,42,30,27,36,54,41,95,67,59,88,76,120

Sequence (198 aa):
MASLALGVAFVLWALWSVAATGFVRIPVFSALAFRQPAPTRIVESGNINLNRWIEAFGGGISSRVSLTVPEEVLTALLRSADSSDGLGDVIDFSKSQIAVEDGALEIFLPFKDAPTAITALLVPSADENGLHISAMEFRIGSRRIPKFLLRNLVDRVLRLVIDRVEDEFGSMATIERIAATADGLVIEGVIADGALSL

Nearest PDB structures (foldseek):
  6icl-assembly1_A  TM=5.081E-01  e=5.820E+00  Pseudomonas putida
  6icq-assembly1_B-2  TM=4.484E-01  e=6.516E+00  Pseudomonas putida
  1y8c-assembly1_A  TM=2.373E-01  e=1.070E+00  Clostridium acetobutylicum ATCC 824
  5mkf-assembly1_B  TM=3.641E-01  e=4.644E+00  Homo sapiens
  7qoo-assembly1_P  TM=2.811E-01  e=2.794E+00  Homo sapiens

Radius of gyration: 20.54 Å; Cα contacts (8 Å, |Δi|>4): 348; chains: 1; bounding box: 63×30×58 Å

Secondary structure (DSSP, 8-state):
-HHHHHHHHHHHHHHHHHHHHSSS--HHHHHHH------SS--------HHHHHHTTTT---SEEEEEE-HHHHHHHHHHGGGSSSGGGTB-GGG-EEEEETTEEEEEEEBSSSS-EEEEEEEEEEETTEEEEEEEEEEETTEE--HHHHHHHHHHHHHHHHHHHHHHHTTTEEEEEEEEETTEEEEEEEE-TTGGG-

Foldseek 3Di:
DVVVVVVVVVVVVVVLVVLLLQPDDDPPNVVPRFDQDDPPDDDPLDPDPPVVLLVVQPPDPDQKGKDFQAQSNLLVLLLVVCPDDCVVVFWDSVRWGWDFDPWWIWTWTDTPPTSKTKIWTWHWWADPVGIDIDTPWIDRGPDTDPCVVCVVVVVVSVCSSVVVVCVSPVLFFGWDTWIQDPRHIMTMTGGPDPNVVD